Protein AF-A0A5N6SFG1-F1 (afdb_monomer)

InterPro domains:
  IPR027417 P-loop containing nucleoside triphosphate hydrolase [G3DSA:3.40.50.300] (179-298)
  IPR027417 P-loop containing nucleoside triphosphate hydrolase [SSF52540] (182-268)
  IPR056884 Nephrocystin 3-like, N-terminal [PF24883] (185-297)

Radius of gyration: 36.76 Å; Cα contacts (8 Å, |Δi|>4): 266; chains: 1; bounding box: 84×34×99 Å

Nearest PDB structures (foldseek):
  8iyj-assembly1_V4  TM=3.036E-01  e=8.008E+00  Mus musculus
  8i7r-assembly1_Ff  TM=1.852E-01  e=4.281E+00  Mus musculus
  8otz-assembly1_D5  TM=1.508E-01  e=5.354E+00  Bos taurus
  8otz-assembly1_Cm  TM=1.184E-01  e=6.403E+00  Bos taurus

pLDDT: mean 84.94, std 12.19, range [37.5, 96.94]

Solvent-accessible surface area (backbone atoms only — not comparable to full-atom values): 17307 Å² total; per-residue (Å²): 132,63,56,66,65,51,47,53,51,45,52,52,41,44,55,49,39,57,51,46,46,52,53,44,52,57,46,55,77,61,29,77,95,51,32,68,62,47,52,54,38,41,51,37,42,54,54,36,35,52,56,44,52,53,49,44,57,47,51,75,37,92,74,31,77,73,52,83,46,48,69,60,51,49,51,52,50,53,52,50,40,52,54,51,51,58,48,43,64,65,66,50,94,51,90,89,56,90,75,81,92,76,85,77,91,70,76,61,71,84,82,66,56,73,69,54,49,52,50,52,36,52,50,41,52,48,49,44,52,51,52,53,51,42,52,52,51,32,51,52,52,50,51,53,48,49,52,53,50,51,54,52,50,51,53,52,51,50,54,56,63,36,67,36,49,72,68,24,28,87,83,14,77,90,49,73,85,64,59,57,62,57,88,90,51,66,50,72,60,51,52,52,51,54,54,53,75,74,44,96,59,93,71,89,73,85,84,88,83,76,66,87,88,72,48,64,68,24,48,54,52,38,50,52,48,56,29,45,79,66,74,68,51,53,59,58,72,55,77,38,84,89,40,77,70,29,45,51,68,75,30,47,53,33,27,35,41,49,37,33,37,70,66,41,65,75,42,39,62,42,31,48,55,41,45,73,76,38,72,62,43,68,76,50,55,71,65,56,31,41,46,50,50,42,52,55,21,58,73,67,59,131

Organism: Aspergillus pseudotamarii (NCBI:txid132259)

Foldseek 3Di:
DFLVVVLVLLVLLLVLLVLLLVLLVVCCVQPDVCNVLSVLLNVLSVLLSVLSVVVNVCCPDPNNGDQPCVVVLSVLSVVSSVLSVVVSVQSDPPPPPPDDDDDDDDRDDDRDDSVRSVVSSVSSVVSSVSSVVSVVVRVVVVVVVVVVVVVVVLLVVLLVLLVADPQFFLPHPVCPVPAADDPPPPVVVLVVVLCVLPDPDPDPDDDDDDDPPPCPVNSVSNNLVVCVVVLNDQTGGAADPPDVNSNDCLNPLSRSLSSNCVSDVQLVVQQSVLCVVCSCQSVDDPVSSCVRSPVRSVVPDD

Secondary structure (DSSP, 8-state):
--HHHHHHHHHHHHHHHHHHHHHHHHHHHH-STTHHHHHHHHHHHHHHHHHHHHHHHHHHSGGGG--TTHHHHHHHHHHHHHHHHHHHHHH-SSTT--S---S----PPP-S-HHHHHHHHHHHHHHHHHHHHHHHHHHHHHHHHHHHHHHHHHHHHHHHHS---GGGSTT-GGGTT-PPPPTTSSHHHHHHHHHHHTS--S---------TTS-HHHHHHHHHHHHHHTT---------TTSGGGSSSTTHHHHHHHHHHHH-TTHHHHHHHHHHH-TTGGGS-HHHHIIIIIIHHHTT--

Mean predicted aligned error: 11.31 Å

Structure (mmCIF, N/CA/C/O backbone):
data_AF-A0A5N6SFG1-F1
#
_entry.id   AF-A0A5N6SFG1-F1
#
loop_
_atom_site.group_PDB
_atom_site.id
_atom_site.type_symbol
_atom_site.label_atom_id
_atom_site.label_alt_id
_atom_site.label_comp_id
_atom_site.label_asym_id
_atom_site.label_entity_id
_atom_site.label_seq_id
_atom_site.pdbx_PDB_ins_code
_atom_site.Cartn_x
_atom_site.Cartn_y
_atom_site.Cartn_z
_atom_site.occupancy
_atom_site.B_iso_or_equiv
_atom_site.auth_seq_id
_atom_site.auth_comp_id
_atom_site.auth_asym_id
_atom_site.auth_atom_id
_atom_site.pdbx_PDB_model_num
ATOM 1 N N . MET A 1 1 ? -24.007 -5.723 8.015 1.00 45.88 1 MET A N 1
ATOM 2 C CA . MET A 1 1 ? -25.018 -5.462 9.059 1.00 45.88 1 MET A CA 1
ATOM 3 C C . MET A 1 1 ? -24.907 -4.003 9.425 1.00 45.88 1 MET A C 1
ATOM 5 O O . MET A 1 1 ? -23.808 -3.544 9.709 1.00 45.88 1 MET A O 1
ATOM 9 N N . ASP A 1 2 ? -26.011 -3.279 9.311 1.00 51.25 2 ASP A N 1
ATOM 10 C CA . ASP A 1 2 ? -26.014 -1.821 9.294 1.00 51.25 2 ASP A CA 1
ATOM 11 C C . ASP A 1 2 ? -25.673 -1.258 10.677 1.00 51.25 2 ASP A C 1
ATOM 13 O O . ASP A 1 2 ? -26.275 -1.652 11.678 1.00 51.25 2 ASP A O 1
ATOM 17 N N . GLY A 1 3 ? -24.745 -0.296 10.744 1.00 56.88 3 GLY A N 1
ATOM 18 C CA . GLY A 1 3 ? -24.364 0.381 11.996 1.00 56.88 3 GLY A CA 1
ATOM 19 C C . GLY A 1 3 ? -25.551 1.007 12.748 1.00 56.88 3 GLY A C 1
ATOM 20 O O . GLY A 1 3 ? -25.484 1.226 13.958 1.00 56.88 3 GLY A O 1
ATOM 21 N N . VAL A 1 4 ? -26.676 1.215 12.058 1.00 57.78 4 VAL A N 1
ATOM 22 C CA . VAL A 1 4 ? -27.958 1.670 12.614 1.00 57.78 4 VAL A CA 1
ATOM 23 C C . VAL A 1 4 ? -28.535 0.668 13.629 1.00 57.78 4 VAL A C 1
ATOM 25 O O . VAL A 1 4 ? -28.968 1.080 14.705 1.00 57.78 4 VAL A O 1
ATOM 28 N N . SER A 1 5 ? -28.472 -0.641 13.351 1.00 68.69 5 SER A N 1
ATOM 29 C CA . SER A 1 5 ? -28.977 -1.686 14.262 1.00 68.69 5 SER A CA 1
ATOM 30 C C . SER A 1 5 ? -28.126 -1.798 15.533 1.00 68.69 5 SER A C 1
ATOM 32 O O . SER A 1 5 ? -28.650 -1.977 16.636 1.00 68.69 5 SER A O 1
ATOM 34 N N . SER A 1 6 ? -26.806 -1.648 15.397 1.00 74.31 6 SER A N 1
ATOM 35 C CA . SER A 1 6 ? -25.876 -1.658 16.533 1.00 74.31 6 SER A CA 1
ATOM 36 C C . SER A 1 6 ? -26.054 -0.419 17.409 1.00 74.31 6 SER A C 1
ATOM 38 O O . SER A 1 6 ? -26.102 -0.530 18.630 1.00 74.31 6 SER A O 1
ATOM 40 N N . THR A 1 7 ? -26.246 0.753 16.797 1.00 82.19 7 THR A N 1
ATOM 41 C CA . THR A 1 7 ? -26.467 2.015 17.520 1.00 82.19 7 THR A CA 1
ATOM 42 C C . THR A 1 7 ? -27.755 1.973 18.345 1.00 82.19 7 THR A C 1
ATOM 44 O O . THR A 1 7 ? -27.751 2.360 19.513 1.00 82.19 7 THR A O 1
ATOM 47 N N . ALA A 1 8 ? -28.847 1.450 17.776 1.00 85.56 8 ALA A N 1
ATOM 48 C CA . ALA A 1 8 ? -30.107 1.267 18.496 1.00 85.56 8 ALA A CA 1
ATOM 49 C C . ALA A 1 8 ? -29.952 0.327 19.706 1.00 85.56 8 ALA A C 1
ATOM 51 O O . ALA A 1 8 ? -30.452 0.625 20.792 1.00 85.56 8 ALA A O 1
ATOM 52 N N . SER A 1 9 ? -29.198 -0.765 19.542 1.00 87.81 9 SER A N 1
ATOM 53 C CA . SER A 1 9 ? -28.926 -1.726 20.617 1.00 87.81 9 SER A CA 1
ATOM 54 C C . SER A 1 9 ? -28.119 -1.093 21.755 1.00 87.81 9 SER A C 1
ATOM 56 O O . SER A 1 9 ? -28.492 -1.230 22.916 1.00 87.81 9 SER A O 1
ATOM 58 N N . VAL A 1 10 ? -27.069 -0.322 21.442 1.00 90.44 10 VAL A N 1
ATOM 59 C CA . VAL A 1 10 ? -26.279 0.417 22.447 1.00 90.44 10 VAL A CA 1
ATOM 60 C C . VAL A 1 10 ? -27.149 1.414 23.217 1.00 90.44 10 VAL A C 1
ATOM 62 O O . VAL A 1 10 ? -27.071 1.480 24.442 1.00 90.44 10 VAL A O 1
ATOM 65 N N . ILE A 1 11 ? -28.021 2.157 22.527 1.00 91.06 11 ILE A N 1
ATOM 66 C CA . ILE A 1 11 ? -28.946 3.105 23.168 1.00 91.06 11 ILE A CA 1
ATOM 67 C C . ILE A 1 11 ? -29.883 2.387 24.147 1.00 91.06 11 ILE A C 1
ATOM 69 O O . ILE A 1 11 ? -30.094 2.889 25.252 1.00 91.06 11 ILE A O 1
ATOM 73 N N . ALA A 1 12 ? -30.411 1.218 23.776 1.00 92.81 12 ALA A N 1
ATOM 74 C CA . ALA A 1 12 ? -31.274 0.431 24.653 1.00 92.81 12 ALA A CA 1
ATOM 75 C C . ALA A 1 12 ? -30.541 -0.010 25.932 1.00 92.81 12 ALA A C 1
ATOM 77 O O . ALA A 1 12 ? -31.093 0.107 27.027 1.00 92.81 12 ALA A O 1
ATOM 78 N N . VAL A 1 13 ? -29.282 -0.452 25.813 1.00 93.69 13 VAL A N 1
ATOM 79 C CA . VAL A 1 13 ? -28.459 -0.823 26.975 1.00 93.69 13 VAL A CA 1
ATOM 80 C C . VAL A 1 13 ? -28.206 0.391 27.879 1.00 93.69 13 VAL A C 1
ATOM 82 O O . VAL A 1 13 ? -28.384 0.273 29.086 1.00 93.69 13 VAL A O 1
ATOM 85 N N . ILE A 1 14 ? -27.889 1.568 27.323 1.00 93.81 14 ILE A N 1
ATOM 86 C CA . ILE A 1 14 ? -27.690 2.814 28.098 1.00 93.81 14 ILE A CA 1
ATOM 87 C C . ILE A 1 14 ? -28.959 3.216 28.868 1.00 93.81 14 ILE A C 1
ATOM 89 O O . ILE A 1 14 ? -28.909 3.601 30.036 1.00 93.81 14 ILE A O 1
ATOM 93 N N . GLN A 1 15 ? -30.129 3.136 28.230 1.00 93.44 15 GLN A N 1
ATOM 94 C CA . GLN A 1 15 ? -31.394 3.450 28.905 1.00 93.44 15 GLN A CA 1
ATOM 95 C C . GLN A 1 15 ? -31.651 2.496 30.078 1.00 93.44 15 GLN A C 1
ATOM 97 O O . GLN A 1 15 ? -32.093 2.917 31.151 1.00 93.44 15 GLN A O 1
ATOM 102 N N . LEU A 1 16 ? -31.333 1.217 29.883 1.00 93.50 16 LEU A N 1
ATOM 103 C CA . LEU A 1 16 ? -31.502 0.178 30.884 1.00 93.50 16 LEU A CA 1
ATOM 104 C C . LEU A 1 16 ? -30.520 0.320 32.054 1.00 93.50 16 LEU A C 1
ATOM 106 O O . LEU A 1 16 ? -30.930 0.180 33.208 1.00 93.50 16 LEU A O 1
ATOM 110 N N . THR A 1 17 ? -29.252 0.666 31.799 1.00 93.88 17 THR A N 1
ATOM 111 C CA . THR A 1 17 ? -28.288 0.968 32.871 1.00 93.88 17 THR A CA 1
ATOM 112 C C . THR A 1 17 ? -28.769 2.144 33.719 1.00 93.88 17 THR A C 1
ATOM 114 O O . THR A 1 17 ? -28.771 2.041 34.946 1.00 93.88 17 THR A O 1
ATOM 117 N N . GLY A 1 18 ? -29.304 3.202 33.100 1.00 91.12 18 GLY A N 1
ATOM 118 C CA . GLY A 1 18 ? -29.887 4.338 33.821 1.00 91.12 18 GLY A CA 1
ATOM 119 C C . GLY A 1 18 ? -31.097 3.965 34.696 1.00 91.12 18 GLY A C 1
ATOM 120 O O . GLY A 1 18 ? -31.237 4.474 35.812 1.00 91.12 18 GLY A O 1
ATOM 121 N N . SER A 1 19 ? -31.958 3.047 34.236 1.00 92.50 19 SER A N 1
ATOM 122 C CA . SER A 1 19 ? -33.065 2.477 35.033 1.00 92.50 19 SER A CA 1
ATOM 123 C C . SER A 1 19 ? -32.538 1.709 36.255 1.00 92.50 19 SER A C 1
ATOM 125 O O . SER A 1 19 ? -32.933 1.972 37.395 1.00 92.50 19 SER A O 1
ATOM 127 N N . LEU A 1 20 ? -31.563 0.822 36.042 1.00 92.12 20 LEU A N 1
ATOM 128 C CA . LEU A 1 20 ? -30.948 0.009 37.093 1.00 92.12 20 LEU A CA 1
ATOM 129 C C . LEU A 1 20 ? -30.234 0.851 38.158 1.00 92.12 20 LEU A C 1
ATOM 131 O O . LEU A 1 20 ? -30.336 0.542 39.348 1.00 92.12 20 LEU A O 1
ATOM 135 N N . VAL A 1 21 ? -29.553 1.934 37.766 1.00 91.88 21 VAL A N 1
ATOM 136 C CA . VAL A 1 21 ? -28.917 2.876 38.706 1.00 91.88 21 VAL A CA 1
ATOM 137 C C . VAL A 1 21 ? -29.955 3.506 39.637 1.00 91.88 21 VAL A C 1
ATOM 139 O O . VAL A 1 21 ? -29.702 3.598 40.843 1.00 91.88 21 VAL A O 1
ATOM 142 N N . LYS A 1 22 ? -31.131 3.887 39.115 1.00 89.62 22 LYS A N 1
ATOM 143 C CA . LYS A 1 22 ? -32.240 4.435 39.917 1.00 89.62 22 LYS A CA 1
ATOM 144 C C . LYS A 1 22 ? -32.815 3.392 40.875 1.00 89.62 22 LYS A C 1
ATOM 146 O O . LYS A 1 22 ? -33.000 3.698 42.052 1.00 89.62 22 LYS A O 1
ATOM 151 N N . LEU A 1 23 ? -33.042 2.162 40.401 1.00 89.00 23 LEU A N 1
ATOM 152 C CA . LEU A 1 23 ? -33.515 1.053 41.241 1.00 89.00 23 LEU A CA 1
ATOM 153 C C . LEU A 1 23 ? -32.537 0.773 42.391 1.00 89.00 23 LEU A C 1
ATOM 155 O O . LEU A 1 23 ? -32.953 0.710 43.547 1.00 89.00 23 LEU A O 1
ATOM 159 N N . CYS A 1 24 ? -31.234 0.686 42.103 1.00 88.75 24 CYS A N 1
ATOM 160 C CA . CYS A 1 24 ? -30.197 0.508 43.125 1.00 88.75 24 CYS A CA 1
ATOM 161 C C . CYS A 1 24 ? -30.201 1.647 44.156 1.00 88.75 24 CYS A C 1
ATOM 163 O O . CYS A 1 24 ? -30.087 1.384 45.352 1.00 88.75 24 CYS A O 1
ATOM 165 N N . GLY A 1 25 ? -30.389 2.896 43.711 1.00 86.25 25 GLY A 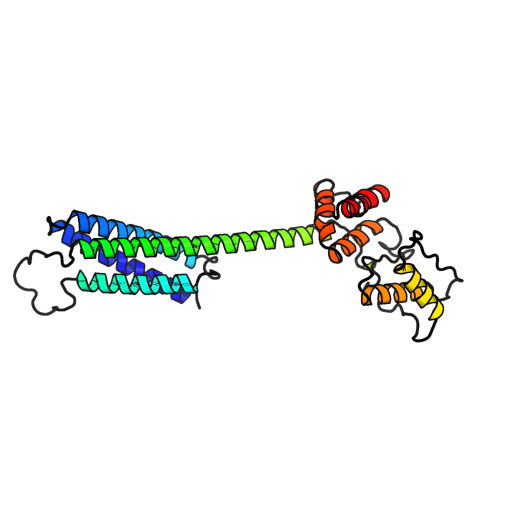N 1
ATOM 166 C CA . GLY A 1 25 ? -30.514 4.061 44.590 1.00 86.25 25 GLY A CA 1
ATOM 167 C C . GLY A 1 25 ? -31.659 3.936 45.600 1.00 86.25 25 GLY A C 1
ATOM 168 O O . GLY A 1 25 ? -31.459 4.221 46.780 1.00 86.25 25 GLY A O 1
ATOM 169 N N . GLY A 1 26 ? -32.821 3.431 45.169 1.00 84.44 26 GLY A N 1
ATOM 170 C CA . GLY A 1 26 ? -33.963 3.177 46.055 1.00 84.44 26 GLY A CA 1
ATOM 171 C C . GLY A 1 26 ? -33.667 2.131 47.135 1.00 84.44 26 GLY A C 1
ATOM 172 O O . GLY A 1 26 ? -34.007 2.327 48.298 1.00 84.44 26 GLY A O 1
ATOM 173 N N . TYR A 1 27 ? -32.958 1.050 46.792 1.00 84.81 27 TYR A N 1
ATOM 174 C CA . TYR A 1 27 ? -32.554 0.045 47.784 1.00 84.81 27 TYR A CA 1
ATOM 175 C C . TYR A 1 27 ? -31.470 0.547 48.749 1.00 84.81 27 TYR A C 1
ATOM 177 O O . TYR A 1 27 ? -31.471 0.140 49.906 1.00 84.81 27 TYR A O 1
ATOM 185 N N . ILE A 1 28 ? -30.563 1.432 48.319 1.00 83.75 28 ILE A N 1
ATOM 186 C CA . ILE A 1 28 ? -29.527 2.012 49.198 1.00 83.75 28 ILE A CA 1
ATOM 187 C C . ILE A 1 28 ? -30.145 2.837 50.336 1.00 83.75 28 ILE A C 1
ATOM 189 O O . ILE A 1 28 ? -29.582 2.864 51.430 1.00 83.75 28 ILE A O 1
ATOM 193 N N . GLN A 1 29 ? -31.279 3.501 50.086 1.00 77.25 29 GLN A N 1
ATOM 194 C CA . GLN A 1 29 ? -31.980 4.301 51.095 1.00 77.25 29 GLN A CA 1
ATOM 195 C C . GLN A 1 29 ? -32.709 3.435 52.136 1.00 77.25 29 GLN A C 1
ATOM 197 O O . GLN A 1 29 ? -32.782 3.823 53.297 1.00 77.25 29 GLN A O 1
ATOM 202 N N . GLU A 1 30 ? -33.179 2.248 51.743 1.00 76.81 30 GLU A N 1
ATOM 203 C CA . GLU A 1 30 ? -34.074 1.407 52.554 1.00 76.81 30 GLU A CA 1
ATOM 204 C C . GLU A 1 30 ? -33.400 0.137 53.125 1.00 76.81 30 GLU A C 1
ATOM 206 O O . GLU A 1 30 ? -33.934 -0.494 54.038 1.00 76.81 30 GLU A O 1
ATOM 211 N N . VAL A 1 31 ? -32.224 -0.271 52.618 1.00 78.44 31 VAL A N 1
ATOM 212 C CA . VAL A 1 31 ? -31.563 -1.545 52.973 1.00 78.44 31 VAL A CA 1
ATOM 213 C C . VAL A 1 31 ? -30.128 -1.349 53.469 1.00 78.44 31 VAL A C 1
ATOM 215 O O . VAL A 1 31 ? -29.182 -1.250 52.688 1.00 78.44 31 VAL A O 1
ATOM 218 N N . ASN A 1 32 ? -29.929 -1.435 54.787 1.00 75.94 32 ASN A N 1
ATOM 219 C CA . ASN A 1 32 ? -28.598 -1.292 55.396 1.00 75.94 32 ASN A CA 1
ATOM 220 C C . ASN A 1 32 ? -27.694 -2.534 55.242 1.00 75.94 32 ASN A C 1
ATOM 222 O O . ASN A 1 32 ? -26.504 -2.393 54.969 1.00 75.94 32 ASN A O 1
ATOM 226 N N . ASN A 1 33 ? -28.236 -3.755 55.337 1.00 81.00 33 ASN A N 1
ATOM 227 C CA . ASN A 1 33 ? -27.427 -4.990 55.388 1.00 81.00 33 ASN A CA 1
ATOM 228 C C . ASN A 1 33 ? -26.752 -5.386 54.059 1.00 81.00 33 ASN A C 1
ATOM 230 O O . ASN A 1 33 ? -25.861 -6.230 54.061 1.00 81.00 33 ASN A O 1
ATOM 234 N N . ALA A 1 34 ? -27.163 -4.798 52.932 1.00 83.75 34 ALA A N 1
ATOM 235 C CA . ALA A 1 34 ? -26.601 -5.067 51.602 1.00 83.75 34 ALA A CA 1
ATOM 236 C C . ALA A 1 34 ? -26.013 -3.809 50.938 1.00 83.75 34 ALA A C 1
ATOM 238 O O . ALA A 1 34 ? -25.579 -3.858 49.788 1.00 83.75 34 ALA A O 1
ATOM 239 N N . ARG A 1 35 ? -25.976 -2.678 51.657 1.00 87.88 35 ARG A N 1
ATOM 240 C CA . ARG A 1 35 ? -25.665 -1.352 51.106 1.00 87.88 35 ARG A CA 1
ATOM 241 C C . ARG A 1 35 ? -24.351 -1.305 50.329 1.00 87.88 35 ARG A C 1
ATOM 243 O O . ARG A 1 35 ? -24.313 -0.764 49.229 1.00 87.88 35 ARG A O 1
ATOM 250 N N . ASN A 1 36 ? -23.290 -1.902 50.872 1.00 89.12 36 ASN A N 1
ATOM 251 C CA . ASN A 1 36 ? -21.981 -1.933 50.215 1.00 89.12 36 ASN A CA 1
ATOM 252 C C . ASN A 1 36 ? -22.006 -2.732 48.908 1.00 89.12 36 ASN A C 1
ATOM 254 O O . ASN A 1 36 ? -21.460 -2.275 47.908 1.00 89.12 36 ASN A O 1
ATOM 258 N N . ASP A 1 37 ? -22.670 -3.891 48.893 1.00 89.50 37 ASP A N 1
ATOM 259 C CA . ASP A 1 37 ? -22.770 -4.716 47.688 1.00 89.50 37 ASP A CA 1
ATOM 260 C C . ASP A 1 37 ? -23.606 -3.997 46.603 1.00 89.50 37 ASP A C 1
ATOM 262 O O . ASP A 1 37 ? -23.246 -4.037 45.425 1.00 89.50 37 ASP A O 1
ATOM 266 N N . ILE A 1 38 ? -24.668 -3.272 46.993 1.00 90.25 38 ILE A N 1
ATOM 267 C CA . ILE A 1 38 ? -25.485 -2.457 46.074 1.00 90.25 38 ILE A CA 1
ATOM 268 C C . ILE A 1 38 ? -24.668 -1.289 45.503 1.00 90.25 38 ILE A C 1
ATOM 270 O O . ILE A 1 38 ? -24.709 -1.050 44.298 1.00 90.25 38 ILE A O 1
ATOM 274 N N . LEU A 1 39 ? -23.884 -0.589 46.333 1.00 91.94 39 LEU A N 1
ATOM 275 C CA . LEU A 1 39 ? -23.001 0.496 45.886 1.00 91.94 39 LEU A CA 1
ATOM 276 C C . LEU A 1 39 ? -21.939 0.002 44.897 1.00 91.94 39 LEU A C 1
ATOM 278 O O . LEU A 1 39 ? -21.682 0.663 43.892 1.00 91.94 39 LEU A O 1
ATOM 282 N N . THR A 1 40 ? -21.328 -1.158 45.149 1.00 93.31 40 THR A N 1
ATOM 283 C CA . THR A 1 40 ? -20.371 -1.764 44.213 1.00 93.31 40 THR A CA 1
ATOM 284 C C . THR A 1 40 ? -21.037 -2.114 42.885 1.00 93.31 40 THR A C 1
ATOM 286 O O . THR A 1 40 ? -20.473 -1.827 41.831 1.00 93.31 40 THR A O 1
ATOM 289 N N . MET A 1 41 ? -22.253 -2.670 42.916 1.00 93.69 41 MET A N 1
ATOM 290 C CA . MET A 1 41 ? -23.010 -2.956 41.696 1.00 93.69 41 MET A CA 1
ATOM 291 C C . MET A 1 41 ? -23.375 -1.684 40.932 1.00 93.69 41 MET A C 1
ATOM 293 O O . MET A 1 41 ? -23.171 -1.622 39.724 1.00 93.69 41 MET A O 1
ATOM 297 N N . GLN A 1 42 ? -23.830 -0.641 41.627 1.00 93.31 42 GLN A N 1
ATOM 298 C CA . GLN A 1 42 ? -24.143 0.649 41.016 1.00 93.31 42 GLN A CA 1
ATOM 299 C C . GLN A 1 42 ? -22.911 1.263 40.335 1.00 93.31 42 GLN A C 1
ATOM 301 O O . GLN A 1 42 ? -23.018 1.733 39.207 1.00 93.31 42 GLN A O 1
ATOM 306 N N . LYS A 1 43 ? -21.730 1.200 40.967 1.00 94.12 43 LYS A N 1
ATOM 307 C CA . LYS A 1 43 ? -20.469 1.655 40.355 1.00 94.12 43 LYS A CA 1
ATOM 308 C C . LYS A 1 43 ? -20.125 0.883 39.079 1.00 94.12 43 LYS A C 1
ATOM 310 O O . LYS A 1 43 ? -19.732 1.506 38.097 1.00 94.12 43 LYS A O 1
ATOM 315 N N . ALA A 1 44 ? -20.296 -0.440 39.078 1.00 94.56 44 ALA A N 1
ATOM 316 C CA . ALA A 1 44 ? -20.056 -1.264 37.893 1.00 94.56 44 ALA A CA 1
ATOM 317 C C . ALA A 1 44 ? -21.027 -0.917 36.747 1.00 94.56 44 ALA A C 1
ATOM 319 O O . ALA A 1 44 ? -20.594 -0.775 35.605 1.00 94.56 44 ALA A O 1
ATOM 320 N N . ILE A 1 45 ? -22.313 -0.691 37.054 1.00 94.31 45 ILE A N 1
ATOM 321 C CA . ILE A 1 45 ? -23.322 -0.259 36.071 1.00 94.31 45 ILE A CA 1
ATOM 322 C C . ILE A 1 45 ? -22.963 1.107 35.480 1.00 94.31 45 ILE A C 1
ATOM 324 O O . ILE A 1 45 ? -22.965 1.258 34.264 1.00 94.31 45 ILE A O 1
ATOM 328 N N . VAL A 1 46 ? -22.617 2.085 36.323 1.00 94.00 46 VAL A N 1
ATOM 329 C CA . VAL A 1 46 ? -22.224 3.430 35.869 1.00 94.00 46 VAL A CA 1
ATOM 330 C C . VAL A 1 46 ? -20.958 3.369 35.013 1.00 94.00 46 VAL A C 1
ATOM 332 O O . VAL A 1 46 ? -20.875 4.034 33.983 1.00 94.00 46 VAL A O 1
ATOM 335 N N . SER A 1 47 ? -19.977 2.543 35.391 1.00 94.12 47 SER A N 1
ATOM 336 C CA . SER A 1 47 ? -18.773 2.367 34.578 1.00 94.12 47 SER A CA 1
ATOM 337 C C . SER A 1 47 ? -19.077 1.742 33.215 1.00 94.12 47 SER A C 1
ATOM 339 O O . SER A 1 47 ? -18.438 2.124 32.238 1.00 94.12 47 SER A O 1
ATOM 341 N N . LEU A 1 48 ? -20.000 0.780 33.150 1.00 94.50 48 LEU A N 1
ATOM 342 C CA . LEU A 1 48 ? -20.438 0.159 31.901 1.00 94.50 48 LEU A CA 1
ATOM 343 C C . LEU A 1 48 ? -21.202 1.158 31.023 1.00 94.50 48 LEU A C 1
ATOM 345 O O . LEU A 1 48 ? -20.965 1.219 29.818 1.00 94.50 48 LEU A O 1
ATOM 349 N N . GLU A 1 49 ? -22.077 1.964 31.629 1.00 93.25 49 GLU A N 1
ATOM 350 C CA . GLU A 1 49 ? -22.813 3.031 30.949 1.00 93.25 49 GLU A CA 1
ATOM 351 C C . GLU A 1 49 ? -21.864 4.034 30.289 1.00 93.25 49 GLU A C 1
ATOM 353 O O . GLU A 1 49 ? -22.051 4.346 29.116 1.00 93.25 49 GLU A O 1
ATOM 358 N N . GLY A 1 50 ? -20.815 4.478 30.993 1.00 92.81 50 GLY A N 1
ATOM 359 C CA . GLY A 1 50 ? -19.797 5.369 30.425 1.00 92.81 50 GLY A CA 1
ATOM 360 C C . GLY A 1 50 ? -19.155 4.789 29.160 1.00 92.81 50 GLY A C 1
ATOM 361 O O . GLY A 1 50 ? -19.161 5.429 28.114 1.00 92.81 50 GLY A O 1
ATOM 362 N N . THR A 1 51 ? -18.716 3.526 29.205 1.00 91.44 51 THR A N 1
ATOM 363 C CA . THR A 1 51 ? -18.141 2.842 28.031 1.00 91.44 51 THR A CA 1
ATOM 364 C C . THR A 1 51 ? -19.134 2.714 26.869 1.00 91.44 51 THR A C 1
ATOM 366 O O . THR A 1 51 ? -18.750 2.819 25.706 1.00 91.44 51 THR A O 1
ATOM 369 N N . LEU A 1 52 ? -20.421 2.501 27.154 1.00 91.12 52 LEU A N 1
ATOM 370 C CA . LEU A 1 52 ? -21.458 2.441 26.122 1.00 91.12 52 LEU A CA 1
ATOM 371 C C . LEU A 1 52 ? -21.772 3.821 25.528 1.00 91.12 52 LEU A C 1
ATOM 373 O O . LEU A 1 52 ? -22.069 3.908 24.337 1.00 91.12 52 LEU A O 1
ATOM 377 N N . GLN A 1 53 ? -21.695 4.894 26.320 1.00 91.19 53 GLN A N 1
ATOM 378 C CA . GLN A 1 53 ? -21.815 6.267 25.821 1.00 91.19 53 GLN A CA 1
ATOM 379 C C . GLN A 1 53 ? -20.656 6.615 24.881 1.00 91.19 53 GLN A C 1
ATOM 381 O O . GLN A 1 53 ? -20.905 7.128 23.786 1.00 91.19 53 GLN A O 1
ATOM 386 N N . ASP A 1 54 ? -19.425 6.252 25.251 1.00 87.69 54 ASP A N 1
ATOM 387 C CA . ASP A 1 54 ? -18.254 6.399 24.382 1.00 87.69 54 ASP A CA 1
ATOM 388 C C . ASP A 1 54 ? -18.472 5.635 23.068 1.00 87.69 54 ASP A C 1
ATOM 390 O O . ASP A 1 54 ? -18.360 6.205 21.979 1.00 87.69 54 ASP A O 1
ATOM 394 N N . LEU A 1 55 ? -18.910 4.373 23.156 1.00 86.62 55 LEU A N 1
ATOM 395 C CA . LEU A 1 55 ? -19.213 3.546 21.990 1.00 86.62 55 LEU A CA 1
ATOM 396 C C . LEU A 1 55 ? -20.310 4.153 21.102 1.00 86.62 55 LEU A C 1
ATOM 398 O O . LEU A 1 55 ? -20.192 4.144 19.878 1.00 86.62 55 LEU A O 1
ATOM 402 N N . LYS A 1 56 ? -21.372 4.708 21.696 1.00 87.69 56 LYS A N 1
ATOM 403 C CA . LYS A 1 56 ? -22.439 5.396 20.960 1.00 87.69 56 LYS A CA 1
ATOM 404 C C . LYS A 1 56 ? -21.888 6.590 20.182 1.00 87.69 56 LYS A C 1
ATOM 406 O O . LYS A 1 56 ? -22.207 6.725 19.003 1.00 87.69 56 LYS A O 1
ATOM 411 N N . 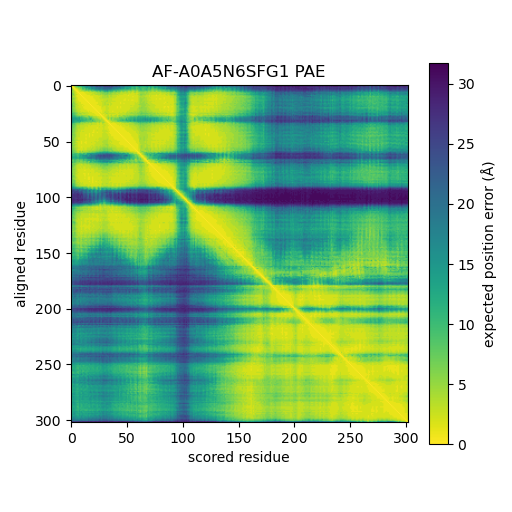SER A 1 57 ? -21.076 7.437 20.820 1.00 85.75 57 SER A N 1
ATOM 412 C CA . SER A 1 57 ? -20.493 8.613 20.160 1.00 85.75 57 SER A CA 1
ATOM 413 C C . SER A 1 57 ? -19.602 8.216 18.979 1.00 85.75 57 SER A C 1
ATOM 415 O O . SER A 1 57 ? -19.693 8.810 17.905 1.00 85.75 57 SER A O 1
ATOM 417 N N . PHE A 1 58 ? -18.831 7.137 19.137 1.00 81.50 58 PHE A N 1
ATOM 418 C CA . PHE A 1 58 ? -18.011 6.575 18.073 1.00 81.50 58 PHE A CA 1
ATOM 419 C C . PHE A 1 58 ? -18.859 6.042 16.906 1.00 81.50 58 PHE A C 1
ATOM 421 O O . PHE A 1 58 ? -18.611 6.403 15.757 1.00 81.50 58 PHE A O 1
ATOM 428 N N . LEU A 1 59 ? -19.891 5.233 17.177 1.00 79.12 59 LEU A N 1
ATOM 429 C CA . LEU A 1 59 ? -20.758 4.653 16.138 1.00 79.12 59 LEU A CA 1
ATOM 430 C C . LEU A 1 59 ? -21.558 5.703 15.354 1.00 79.12 59 LEU A C 1
ATOM 432 O O . LEU A 1 59 ? -21.899 5.474 14.195 1.00 79.12 59 LEU A O 1
ATOM 436 N N . GLN A 1 60 ? -21.868 6.838 15.983 1.00 81.06 60 GLN A N 1
ATOM 437 C CA . GLN A 1 60 ? -22.559 7.958 15.344 1.00 81.06 60 GLN A CA 1
ATOM 438 C C . GLN A 1 60 ? -21.632 8.839 14.493 1.00 81.06 60 GLN A C 1
ATOM 440 O O . GLN A 1 60 ? -22.128 9.597 13.661 1.00 81.06 60 GLN A O 1
ATOM 445 N N . SER A 1 61 ? -20.312 8.746 14.675 1.00 76.06 61 SER A N 1
ATOM 446 C CA . SER A 1 61 ? -19.337 9.425 13.817 1.00 76.06 61 SER A CA 1
ATOM 447 C C . SER A 1 61 ? -19.209 8.730 12.452 1.00 76.06 61 SER A C 1
ATOM 449 O O . SER A 1 61 ? -19.480 7.534 12.333 1.00 76.06 61 SER A O 1
ATOM 451 N N . ASP A 1 62 ? -18.748 9.447 11.419 1.00 61.78 62 ASP A N 1
ATOM 452 C CA . ASP A 1 62 ? -18.516 8.887 10.068 1.00 61.78 62 ASP A CA 1
ATOM 453 C C . ASP A 1 62 ? -17.556 7.673 10.078 1.00 61.78 62 ASP A C 1
ATOM 455 O O . ASP A 1 62 ? -17.613 6.804 9.206 1.00 61.78 62 ASP A O 1
ATOM 459 N N . SER A 1 63 ? -16.732 7.557 11.125 1.00 60.81 63 SER A N 1
ATOM 460 C CA . SER A 1 63 ? -15.804 6.449 11.386 1.00 60.81 63 SER A CA 1
ATOM 461 C C . SER A 1 63 ? -16.486 5.149 11.845 1.00 60.81 63 SER A C 1
ATOM 463 O O . SER A 1 63 ? -15.877 4.082 11.796 1.00 60.81 63 SER A O 1
ATOM 465 N N . GLY A 1 64 ? -17.749 5.200 12.284 1.00 55.59 64 GLY A N 1
ATOM 466 C CA . GLY A 1 64 ? -18.467 4.065 12.876 1.00 55.59 64 GLY A CA 1
ATOM 467 C C . GLY A 1 64 ? -18.932 2.989 11.886 1.00 55.59 64 GLY A C 1
ATOM 468 O O . GLY A 1 64 ? -19.368 1.914 12.298 1.00 55.59 64 GLY A O 1
ATOM 469 N N . ARG A 1 65 ? -18.859 3.249 10.573 1.00 58.47 65 ARG A N 1
ATOM 470 C CA . ARG A 1 65 ? -19.434 2.370 9.535 1.00 58.47 65 ARG A CA 1
ATOM 471 C C . ARG A 1 65 ? -18.569 1.164 9.157 1.00 58.47 65 ARG A C 1
ATOM 473 O O . ARG A 1 65 ? -19.070 0.264 8.490 1.00 58.47 65 ARG A O 1
ATOM 480 N N . ALA A 1 66 ? -17.310 1.114 9.586 1.00 60.75 66 ALA A N 1
ATOM 481 C CA . ALA A 1 66 ? -16.363 0.082 9.168 1.00 60.75 66 ALA A CA 1
ATOM 482 C C . ALA A 1 66 ? -15.559 -0.472 10.352 1.00 60.75 66 ALA A C 1
ATOM 484 O O . ALA A 1 66 ? -14.343 -0.322 10.405 1.00 60.75 66 ALA A O 1
ATOM 485 N N . LEU A 1 67 ? -16.245 -1.115 11.301 1.00 70.75 67 LEU A N 1
ATOM 486 C CA . LEU A 1 67 ? -15.603 -1.844 12.397 1.00 70.75 67 LEU A CA 1
ATOM 487 C C . LEU A 1 67 ? -15.337 -3.312 12.002 1.00 70.75 67 LEU A C 1
ATOM 489 O O . LEU A 1 67 ? -16.298 -4.071 11.815 1.00 70.75 67 LEU A O 1
ATOM 493 N N . PRO A 1 68 ? -14.066 -3.746 11.888 1.00 73.75 68 PRO A N 1
ATOM 494 C CA . PRO A 1 68 ? -13.706 -5.142 11.627 1.00 73.75 68 PRO A CA 1
ATOM 495 C C . PRO A 1 68 ? -14.324 -6.152 12.603 1.00 73.75 68 PRO A C 1
ATOM 497 O O . PRO A 1 68 ? -14.734 -7.232 12.183 1.00 73.75 68 PRO A O 1
ATOM 500 N N . THR A 1 69 ? -14.440 -5.813 13.890 1.00 78.62 69 THR A N 1
ATOM 501 C CA . THR A 1 69 ? -14.996 -6.697 14.932 1.00 78.62 69 THR A CA 1
ATOM 502 C C . THR A 1 69 ? -16.506 -6.541 15.148 1.00 78.62 69 THR A C 1
ATOM 504 O O . THR A 1 69 ? -17.048 -7.031 16.142 1.00 78.62 69 THR A O 1
ATOM 507 N N . SER A 1 70 ? -17.215 -5.910 14.203 1.00 75.12 70 SER A N 1
ATOM 508 C CA . SER A 1 70 ? -18.647 -5.587 14.314 1.00 75.12 70 SER A CA 1
ATOM 509 C C . SER A 1 70 ? -19.537 -6.755 14.759 1.00 75.12 70 SER A C 1
ATOM 511 O O . SER A 1 70 ? -20.416 -6.555 15.592 1.00 75.12 70 SER A O 1
ATOM 513 N N . SER A 1 71 ? -19.305 -7.980 14.280 1.00 79.44 71 SER A N 1
ATOM 514 C CA . SER A 1 71 ? -20.102 -9.155 14.670 1.00 79.44 71 SER A CA 1
ATOM 515 C C . SER A 1 71 ? -19.927 -9.541 16.142 1.00 79.44 71 SER A C 1
ATOM 517 O O . SER A 1 71 ? -20.907 -9.828 16.830 1.00 79.44 71 SER A O 1
ATOM 519 N N . ARG A 1 72 ? -18.688 -9.506 16.645 1.00 83.44 72 ARG A N 1
ATOM 520 C CA . ARG A 1 72 ? -18.371 -9.795 18.048 1.00 83.44 72 ARG A CA 1
ATOM 521 C C . ARG A 1 72 ? -18.953 -8.725 18.963 1.00 83.44 72 ARG A C 1
ATOM 523 O O . ARG A 1 72 ? -19.608 -9.060 19.944 1.00 83.44 72 ARG A O 1
ATOM 530 N N . LEU A 1 73 ? -18.773 -7.458 18.595 1.00 86.88 73 LEU A N 1
ATOM 531 C CA . LEU A 1 73 ? -19.317 -6.327 19.338 1.00 86.88 73 LEU A CA 1
ATOM 532 C C . LEU A 1 73 ? -20.848 -6.413 19.445 1.00 86.88 73 LEU A C 1
ATOM 534 O O . LEU A 1 73 ? -21.399 -6.247 20.529 1.00 86.88 73 LEU A O 1
ATOM 538 N N . VAL A 1 74 ? -21.537 -6.732 18.344 1.00 85.94 74 VAL A N 1
ATOM 539 C CA . VAL A 1 74 ? -22.998 -6.928 18.328 1.00 85.94 74 VAL A CA 1
ATOM 540 C C . VAL A 1 74 ? -23.420 -8.072 19.251 1.00 85.94 74 VAL A C 1
ATOM 542 O O . VAL A 1 74 ? -24.369 -7.909 20.019 1.00 85.94 74 VAL A O 1
ATOM 545 N N . SER A 1 75 ? -22.708 -9.201 19.220 1.00 88.75 75 SER A N 1
ATOM 546 C CA . SER A 1 75 ? -22.985 -10.336 20.107 1.00 88.75 75 SER A CA 1
ATOM 547 C C . SER A 1 75 ? -22.823 -9.955 21.581 1.00 88.75 75 SER A C 1
ATOM 549 O O . SER A 1 75 ? -23.696 -10.253 22.395 1.00 88.75 75 SER A O 1
ATOM 551 N N . ASP A 1 76 ? -21.738 -9.261 21.928 1.00 91.19 76 ASP A N 1
ATOM 552 C CA . ASP A 1 76 ? -21.466 -8.840 23.304 1.00 91.19 76 ASP A CA 1
ATOM 553 C C . ASP A 1 76 ? -22.514 -7.828 23.804 1.00 91.19 76 ASP A C 1
ATOM 555 O O . ASP A 1 76 ? -22.946 -7.904 24.955 1.00 91.19 76 ASP A O 1
ATOM 559 N N . ILE A 1 77 ? -22.980 -6.916 22.938 1.00 91.31 77 ILE A N 1
ATOM 560 C CA . ILE A 1 77 ? -24.064 -5.973 23.258 1.00 91.31 77 ILE A CA 1
ATOM 561 C C . ILE A 1 77 ? -25.375 -6.725 23.500 1.00 91.31 77 ILE A C 1
ATOM 563 O O . ILE A 1 77 ? -26.082 -6.414 24.458 1.00 91.31 77 ILE A O 1
ATOM 567 N N . ALA A 1 78 ? -25.700 -7.719 22.670 1.00 91.50 78 ALA A N 1
ATOM 568 C CA . ALA A 1 78 ? -26.916 -8.514 22.824 1.00 91.50 78 ALA A CA 1
ATOM 569 C C . ALA A 1 78 ? -26.919 -9.313 24.140 1.00 91.50 78 ALA A C 1
ATOM 571 O O . ALA A 1 78 ? -27.919 -9.312 24.861 1.00 91.50 78 ALA A O 1
ATOM 572 N N . HIS A 1 79 ? -25.791 -9.939 24.497 1.00 93.56 79 HIS A N 1
ATOM 573 C CA . HIS A 1 79 ? -25.641 -10.628 25.782 1.00 93.56 79 HIS A CA 1
ATOM 574 C C . HIS A 1 79 ? -25.740 -9.663 26.969 1.00 93.56 79 HIS A C 1
ATOM 576 O O . HIS A 1 79 ? -26.475 -9.934 27.918 1.00 93.56 79 HIS A O 1
ATOM 582 N N . CYS A 1 80 ? -25.077 -8.505 26.885 1.00 95.12 80 CYS A N 1
ATOM 583 C CA . CYS A 1 80 ? -25.158 -7.458 27.900 1.00 95.12 80 CYS A CA 1
ATOM 584 C C . CYS A 1 80 ? -26.602 -6.974 28.104 1.00 95.12 80 CYS A C 1
ATOM 586 O O . CYS A 1 80 ? -27.084 -6.917 29.235 1.00 95.12 80 CYS A O 1
ATOM 588 N N . LEU A 1 81 ? -27.327 -6.698 27.014 1.00 93.69 81 LEU A N 1
ATOM 589 C CA . LEU A 1 81 ? -28.730 -6.292 27.065 1.00 93.69 81 LEU A CA 1
ATOM 590 C C . LEU A 1 81 ? -29.594 -7.346 27.769 1.00 93.69 81 LEU A C 1
ATOM 592 O O . LEU A 1 81 ? -30.356 -7.002 28.670 1.00 93.69 81 LEU A O 1
ATOM 596 N N . SER A 1 82 ? -29.447 -8.619 27.393 1.00 94.38 82 SER A N 1
ATOM 597 C CA . SER A 1 82 ? -30.198 -9.730 27.989 1.00 94.38 82 SER A CA 1
ATOM 598 C C . SER A 1 82 ? -29.936 -9.863 29.495 1.00 94.38 82 SER A C 1
ATOM 600 O O . SER A 1 82 ? -30.879 -9.978 30.282 1.00 94.38 82 SER A O 1
ATOM 602 N N . ASP A 1 83 ? -28.671 -9.803 29.918 1.00 94.50 83 ASP A N 1
ATOM 603 C CA . ASP A 1 83 ? -28.290 -9.905 31.332 1.00 94.50 83 ASP A CA 1
ATOM 604 C C . ASP A 1 83 ? -28.836 -8.735 32.162 1.00 94.50 83 ASP A C 1
ATOM 606 O O . ASP A 1 83 ? -29.355 -8.931 33.265 1.00 94.50 83 ASP A O 1
ATOM 610 N N . LEU A 1 84 ? -28.759 -7.511 31.632 1.00 94.06 84 LEU A N 1
ATOM 611 C CA . LEU A 1 84 ? -29.292 -6.329 32.306 1.00 94.06 84 LEU A CA 1
ATOM 612 C C . LEU A 1 84 ? -30.826 -6.344 32.373 1.00 94.06 84 LEU A C 1
ATOM 614 O O . LEU A 1 84 ? -31.387 -5.900 33.373 1.00 94.06 84 LEU A O 1
ATOM 618 N N . GLN A 1 85 ? -31.517 -6.880 31.361 1.00 93.69 85 GLN A N 1
ATOM 619 C CA . GLN A 1 85 ? -32.981 -7.006 31.379 1.00 93.69 85 GLN A CA 1
ATOM 620 C C . GLN A 1 85 ? -33.425 -8.017 32.438 1.00 93.69 85 GLN A C 1
ATOM 622 O O . GLN A 1 85 ? -34.361 -7.757 33.198 1.00 93.69 85 GLN A O 1
ATOM 627 N N . ALA A 1 86 ? -32.723 -9.150 32.533 1.00 92.56 86 ALA A N 1
ATOM 628 C CA . ALA A 1 86 ? -32.955 -10.135 33.582 1.00 92.56 86 ALA A CA 1
ATOM 629 C C . ALA A 1 86 ? -32.708 -9.538 34.978 1.00 92.56 86 ALA A C 1
ATOM 631 O O . ALA A 1 86 ? -33.475 -9.793 35.910 1.00 92.56 86 ALA A O 1
ATOM 632 N N . LEU A 1 87 ? -31.673 -8.705 35.123 1.00 93.06 87 LEU A N 1
ATOM 633 C CA . LEU A 1 87 ? -31.393 -7.987 36.363 1.00 93.06 87 LEU A CA 1
ATOM 634 C C . LEU A 1 87 ? -32.498 -6.983 36.712 1.00 93.06 87 LEU A C 1
ATOM 636 O O . LEU A 1 87 ? -32.945 -6.953 37.857 1.00 93.06 87 LEU A O 1
ATOM 640 N N . GLU A 1 88 ? -32.971 -6.199 35.742 1.00 91.31 88 GLU A N 1
ATOM 641 C CA . GLU A 1 88 ? -34.041 -5.218 35.948 1.00 91.31 88 GLU A CA 1
ATOM 642 C C . GLU A 1 88 ? -35.317 -5.898 36.447 1.00 91.31 88 GLU A C 1
ATOM 644 O O . GLU A 1 88 ? -35.883 -5.466 37.447 1.00 91.31 88 GLU A O 1
ATOM 649 N N . VAL A 1 89 ? -35.717 -7.020 35.838 1.00 89.50 89 VAL A N 1
ATOM 650 C CA . VAL A 1 89 ? -36.891 -7.801 36.271 1.00 89.50 89 VAL A CA 1
ATOM 651 C C . VAL A 1 89 ? -36.760 -8.291 37.715 1.00 89.50 89 VAL A C 1
ATOM 653 O O . VAL A 1 89 ? -37.751 -8.328 38.440 1.00 89.50 89 VAL A O 1
ATOM 656 N N . ARG A 1 90 ? -35.552 -8.664 38.154 1.00 89.31 90 ARG A N 1
ATOM 657 C CA . ARG A 1 90 ? -35.312 -9.103 39.538 1.00 89.31 90 ARG A CA 1
ATOM 658 C C . ARG A 1 90 ? -35.335 -7.951 40.540 1.00 89.31 90 ARG A C 1
ATOM 660 O O . ARG A 1 90 ? -35.665 -8.185 41.700 1.00 89.31 90 ARG A O 1
ATOM 667 N N . LEU A 1 91 ? -34.929 -6.752 40.124 1.00 86.56 91 LEU A N 1
ATOM 668 C CA . LEU A 1 91 ? -34.830 -5.577 40.991 1.00 86.56 91 LEU A CA 1
ATOM 669 C C . LEU A 1 91 ? -36.115 -4.749 41.033 1.00 86.56 91 LEU A C 1
ATOM 671 O O . LEU A 1 91 ? -36.346 -4.091 42.047 1.00 86.56 91 LEU A O 1
ATOM 675 N N . ASP A 1 92 ? -36.927 -4.773 39.974 1.00 81.50 92 ASP A N 1
ATOM 676 C CA . ASP A 1 92 ? -38.187 -4.037 39.879 1.00 81.50 92 ASP A CA 1
ATOM 677 C C . ASP A 1 92 ? -39.258 -4.653 40.804 1.00 81.50 92 ASP A C 1
ATOM 679 O O . ASP A 1 92 ? -39.752 -5.756 40.553 1.00 81.50 92 ASP A O 1
ATOM 683 N N . PRO A 1 93 ? -39.681 -3.943 41.865 1.00 66.56 93 PRO A N 1
ATOM 684 C CA . PRO A 1 93 ? -40.690 -4.440 42.793 1.00 66.56 93 PRO A CA 1
ATOM 685 C C . PRO A 1 93 ? -42.121 -4.458 42.209 1.00 66.56 93 PRO A C 1
ATOM 687 O O . PRO A 1 93 ? -43.042 -4.904 42.900 1.00 66.56 93 PRO A O 1
ATOM 690 N N . GLY A 1 94 ? -42.348 -3.963 40.980 1.00 62.06 94 GLY A N 1
ATOM 691 C CA . GLY A 1 94 ? -43.679 -3.614 40.468 1.00 62.06 94 GLY A CA 1
ATOM 692 C C . GLY A 1 94 ? -44.169 -4.284 39.178 1.00 62.06 94 GLY A C 1
ATOM 693 O O . GLY A 1 94 ? -45.370 -4.195 38.907 1.00 62.06 94 GLY A O 1
ATOM 694 N N . ARG A 1 95 ? -43.340 -4.987 38.390 1.00 48.66 95 ARG A N 1
ATOM 695 C CA . ARG A 1 95 ? -43.772 -5.509 37.069 1.00 48.66 95 ARG A CA 1
ATOM 696 C C . ARG A 1 95 ? -44.903 -6.553 37.114 1.00 48.66 95 ARG A C 1
ATOM 698 O O . ARG A 1 95 ? -45.596 -6.734 36.119 1.00 48.66 95 ARG A O 1
ATOM 705 N N . GLY A 1 96 ? -45.132 -7.201 38.262 1.00 46.56 96 GLY A N 1
ATOM 706 C CA . GLY A 1 96 ? -46.135 -8.266 38.428 1.00 46.56 96 GLY A CA 1
ATOM 707 C C . GLY A 1 96 ? -47.421 -7.905 39.188 1.00 46.56 96 GLY A C 1
ATOM 708 O O . GLY A 1 96 ? -48.317 -8.741 39.265 1.00 46.56 96 GLY A O 1
ATOM 709 N N . LYS A 1 97 ? -47.549 -6.711 39.787 1.00 48.00 97 LYS A N 1
ATOM 710 C CA . LYS A 1 97 ? -48.720 -6.359 40.623 1.00 48.00 97 LYS A CA 1
ATOM 711 C C . LYS A 1 97 ? -49.080 -4.879 40.500 1.00 48.00 97 LYS A C 1
ATOM 713 O O . LYS A 1 97 ? -48.849 -4.087 41.406 1.00 48.00 97 LYS A O 1
ATOM 718 N N . ARG A 1 98 ? -49.698 -4.510 39.375 1.00 45.16 98 ARG A N 1
ATOM 719 C CA . ARG A 1 98 ? -50.349 -3.196 39.195 1.00 45.16 98 ARG A CA 1
ATOM 720 C C . ARG A 1 98 ? -51.717 -3.086 39.885 1.00 45.16 98 ARG A C 1
ATOM 722 O O . ARG A 1 98 ? -52.305 -2.011 39.890 1.00 45.16 98 ARG A O 1
ATOM 729 N N . LEU A 1 99 ? -52.210 -4.166 40.492 1.00 38.88 99 LEU A N 1
ATOM 730 C CA . LEU A 1 99 ? -53.458 -4.190 41.248 1.00 38.88 99 LEU A CA 1
ATOM 731 C C . LEU A 1 99 ? -53.121 -4.263 42.745 1.00 38.88 99 LEU A C 1
ATOM 733 O O . LEU A 1 99 ? -52.510 -5.237 43.171 1.00 38.88 99 LEU A O 1
ATOM 737 N N . MET A 1 100 ? -53.537 -3.249 43.516 1.00 40.31 100 MET A N 1
ATOM 738 C CA . MET A 1 100 ? -53.319 -3.037 44.965 1.00 40.31 100 MET A CA 1
ATOM 739 C C . MET A 1 100 ? -52.119 -2.144 45.332 1.00 40.31 100 MET A C 1
ATOM 741 O O . MET A 1 100 ? -51.121 -2.595 45.890 1.00 40.31 100 MET A O 1
ATOM 745 N N . ARG A 1 101 ? -52.259 -0.830 45.112 1.00 44.41 101 ARG A N 1
ATOM 746 C CA . ARG A 1 101 ? -51.474 0.194 45.822 1.00 44.41 101 ARG A CA 1
ATOM 747 C C . ARG A 1 101 ? -52.402 1.057 46.679 1.00 44.41 101 ARG A C 1
ATOM 749 O O . ARG A 1 101 ? -52.661 2.213 46.374 1.00 44.41 101 ARG A O 1
ATOM 756 N N . LYS A 1 102 ? -52.903 0.473 47.764 1.00 41.84 102 LYS A N 1
ATOM 757 C CA . LYS A 1 102 ? -53.288 1.200 48.977 1.00 41.84 102 LYS A CA 1
ATOM 758 C C . LYS A 1 102 ? -52.782 0.380 50.162 1.00 41.84 102 LYS A C 1
ATOM 760 O O . LYS A 1 102 ? -52.971 -0.830 50.181 1.00 41.84 102 LYS A O 1
ATOM 765 N N . VAL A 1 103 ? -52.179 1.082 51.120 1.00 37.50 103 VAL A N 1
ATOM 766 C CA . VAL A 1 103 ? -51.652 0.627 52.420 1.00 37.50 103 VAL A CA 1
ATOM 767 C C . VAL A 1 103 ? -50.173 0.191 52.447 1.00 37.50 103 VAL A C 1
ATOM 769 O O . VAL A 1 103 ? -49.802 -0.873 51.964 1.00 37.50 103 VAL A O 1
ATOM 772 N N . GLY A 1 104 ? -49.365 1.018 53.127 1.00 41.09 104 GLY A N 1
ATOM 773 C CA . GLY A 1 104 ? -48.172 0.611 53.881 1.00 41.09 104 GLY A CA 1
ATOM 774 C C . GLY A 1 104 ? -46.838 0.644 53.134 1.00 41.09 104 GLY A C 1
ATOM 775 O O . GLY A 1 104 ? -46.661 -0.053 52.140 1.00 41.09 104 GLY A O 1
ATOM 776 N N . LEU A 1 105 ? -45.877 1.413 53.664 1.00 44.34 105 LEU A N 1
ATOM 777 C CA . LEU A 1 105 ? -44.445 1.310 53.359 1.00 44.34 105 LEU A CA 1
ATOM 778 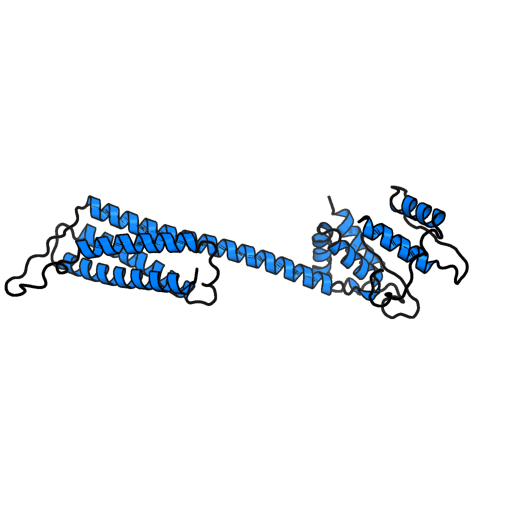C C . LEU A 1 105 ? -44.002 -0.153 53.515 1.00 44.34 105 LEU A C 1
ATOM 780 O O . LEU A 1 105 ? -43.755 -0.628 54.622 1.00 44.34 105 LEU A O 1
ATOM 784 N N . ARG A 1 106 ? -43.921 -0.895 52.408 1.00 52.31 106 ARG A N 1
ATOM 785 C CA . ARG A 1 106 ? -43.170 -2.148 52.396 1.00 52.31 106 ARG A CA 1
ATOM 786 C C . ARG A 1 106 ? -41.699 -1.770 52.411 1.00 52.31 106 ARG A C 1
ATOM 788 O O . ARG A 1 106 ? -41.213 -1.244 51.415 1.00 52.31 106 ARG A O 1
ATOM 795 N N . ALA A 1 107 ? -41.021 -2.059 53.519 1.00 59.25 107 ALA A N 1
ATOM 796 C CA . ALA A 1 107 ? -39.567 -2.056 53.573 1.00 59.25 107 ALA A CA 1
ATOM 797 C C . ALA A 1 107 ? -39.049 -2.892 52.393 1.00 59.25 107 ALA A C 1
ATOM 799 O O . ALA A 1 107 ? -39.348 -4.088 52.287 1.00 59.25 107 ALA A O 1
ATOM 800 N N . LEU A 1 108 ? -38.362 -2.241 51.455 1.00 71.12 108 LEU A N 1
ATOM 801 C CA . LEU A 1 108 ? -37.785 -2.915 50.300 1.00 71.12 108 LEU A CA 1
ATOM 802 C C . LEU A 1 108 ? -36.808 -3.971 50.819 1.00 71.12 108 LEU A C 1
ATOM 804 O O . LEU A 1 108 ? -35.897 -3.664 51.578 1.00 71.12 108 LEU A O 1
ATOM 808 N N . LYS A 1 109 ? -36.991 -5.233 50.430 1.00 80.12 109 LYS A N 1
ATOM 809 C CA . LYS A 1 109 ? -36.032 -6.295 50.740 1.00 80.12 109 LYS A CA 1
ATOM 810 C C . LYS A 1 109 ? -35.166 -6.523 49.515 1.00 80.12 109 LYS A C 1
ATOM 812 O O . LYS A 1 109 ? -35.689 -6.815 48.445 1.00 80.12 109 LYS A O 1
ATOM 817 N N . TRP A 1 110 ? -33.851 -6.414 49.682 1.00 86.75 110 TRP A N 1
ATOM 818 C CA . TRP A 1 110 ? -32.909 -6.675 48.599 1.00 86.75 110 TRP A CA 1
ATOM 819 C C . TRP A 1 110 ? -33.046 -8.126 48.087 1.00 86.75 110 TRP A C 1
ATOM 821 O O . TRP A 1 110 ? -32.943 -9.056 48.895 1.00 86.75 110 TRP A O 1
ATOM 831 N N . PRO A 1 111 ? -33.294 -8.344 46.780 1.00 88.31 111 PRO A N 1
ATOM 832 C CA . PRO A 1 111 ? -33.664 -9.658 46.245 1.00 88.31 111 PRO A CA 1
ATOM 833 C C . PRO A 1 111 ? -32.469 -10.535 45.833 1.00 88.31 111 PRO A C 1
ATOM 835 O O . PRO A 1 111 ? -32.673 -11.674 45.409 1.00 88.31 111 PRO A O 1
ATOM 838 N N . LEU A 1 112 ? -31.232 -10.030 45.926 1.00 89.69 112 LEU A N 1
ATOM 839 C CA . LEU A 1 112 ? -30.023 -10.739 45.490 1.00 89.69 112 LEU A CA 1
ATOM 840 C C . LEU A 1 112 ? -29.175 -11.194 46.680 1.00 89.69 112 LEU A C 1
ATOM 842 O O . LEU A 1 112 ? -28.940 -10.444 47.630 1.00 89.69 112 LEU A O 1
ATOM 846 N N . LYS A 1 113 ? -28.642 -12.415 46.608 1.00 90.94 113 LYS A N 1
ATOM 847 C CA . LYS A 1 113 ? -27.591 -12.877 47.520 1.00 90.94 113 LYS A CA 1
ATOM 848 C C . LYS A 1 113 ? -26.269 -12.193 47.175 1.00 90.94 113 LYS A C 1
ATOM 850 O O . LYS A 1 113 ? -25.992 -11.885 46.020 1.00 90.94 113 LYS A O 1
ATOM 855 N N . ARG A 1 114 ? -25.381 -12.062 48.162 1.00 88.44 114 ARG A N 1
ATOM 856 C CA . ARG A 1 114 ? -24.046 -11.465 47.976 1.00 88.44 114 ARG A CA 1
ATOM 857 C C . ARG A 1 114 ? -23.218 -12.137 46.871 1.00 88.44 114 ARG A C 1
ATOM 859 O O . ARG A 1 114 ? -22.491 -11.461 46.149 1.00 88.44 114 ARG A O 1
ATOM 866 N N . THR A 1 115 ? -23.321 -13.458 46.724 1.00 90.62 115 THR A N 1
ATOM 867 C CA . THR A 1 115 ? -22.649 -14.213 45.652 1.00 90.62 115 THR A CA 1
ATOM 868 C C . THR A 1 115 ? -23.203 -13.873 44.270 1.00 90.62 115 THR A C 1
ATOM 870 O O . THR A 1 115 ? -22.428 -13.729 43.329 1.00 90.62 115 THR A O 1
ATOM 873 N N . GLU A 1 116 ? -24.518 -13.679 44.158 1.00 92.75 116 GLU A N 1
ATOM 874 C CA . GLU A 1 116 ? -25.174 -13.263 42.916 1.00 92.75 116 GLU A CA 1
ATOM 875 C C . GLU A 1 116 ? -24.766 -11.838 42.537 1.00 92.75 116 GLU A C 1
ATOM 877 O O . GLU A 1 116 ? -24.363 -11.614 41.399 1.00 92.75 116 GLU A O 1
ATOM 882 N N . THR A 1 117 ? -24.764 -10.898 43.493 1.00 90.88 117 THR A N 1
ATOM 883 C CA . THR A 1 117 ? -24.306 -9.518 43.254 1.00 90.88 117 THR A CA 1
ATOM 884 C C . THR A 1 117 ? -22.865 -9.486 42.744 1.00 90.88 117 THR A C 1
ATOM 886 O O . THR A 1 117 ? -22.564 -8.802 41.769 1.00 90.88 117 THR A O 1
ATOM 889 N N . LYS A 1 118 ? -21.967 -10.274 43.354 1.00 92.44 118 LYS A N 1
ATOM 890 C CA . LYS A 1 118 ? -20.577 -10.400 42.886 1.00 92.44 118 LYS A CA 1
ATOM 891 C C . LYS A 1 118 ? -20.488 -10.966 41.465 1.00 92.44 118 LYS A C 1
ATOM 893 O O . LYS A 1 118 ? -19.669 -10.492 40.683 1.00 92.44 118 LYS A O 1
ATOM 898 N N . GLY A 1 119 ? -21.314 -11.960 41.131 1.00 94.38 119 GLY A N 1
ATOM 899 C CA . GLY A 1 119 ? -21.387 -12.528 39.782 1.00 94.38 119 GLY A CA 1
ATOM 900 C C . GLY A 1 119 ? -21.833 -11.501 38.739 1.00 94.38 119 GLY A C 1
ATOM 901 O O . GLY A 1 119 ? -21.193 -11.369 37.701 1.00 94.38 119 GLY A O 1
ATOM 902 N N . ILE A 1 120 ? -22.862 -10.713 39.057 1.00 93.06 120 ILE A N 1
ATOM 903 C CA . ILE A 1 120 ? -23.373 -9.638 38.195 1.00 93.06 120 ILE A CA 1
ATOM 904 C C . ILE A 1 120 ? -22.301 -8.571 37.949 1.00 93.06 120 ILE A C 1
ATOM 906 O O . ILE A 1 120 ? -22.040 -8.220 36.801 1.00 93.06 120 ILE A O 1
ATOM 910 N N . VAL A 1 121 ? -21.627 -8.103 39.007 1.00 94.00 121 VAL A N 1
ATOM 911 C CA . VAL A 1 121 ? -20.517 -7.139 38.891 1.00 94.00 121 VAL A CA 1
ATOM 912 C C . VAL A 1 121 ? -19.412 -7.683 37.987 1.00 94.00 121 VAL A C 1
ATOM 914 O O . VAL A 1 121 ? -18.933 -6.981 37.100 1.00 94.00 121 VAL A O 1
ATOM 917 N N . LYS A 1 122 ? -19.035 -8.955 38.164 1.00 95.44 122 LYS A N 1
ATOM 918 C CA . LYS A 1 122 ? -18.022 -9.606 37.327 1.00 95.44 122 LYS A CA 1
ATOM 919 C C . LYS A 1 122 ? -18.442 -9.665 35.854 1.00 95.44 122 LYS A C 1
ATOM 921 O O . LYS A 1 122 ? -17.598 -9.452 34.986 1.00 95.44 122 LYS A O 1
ATOM 926 N N . ASN A 1 123 ? -19.717 -9.932 35.564 1.00 93.94 123 ASN A N 1
ATOM 927 C CA . ASN A 1 123 ? -20.228 -9.923 34.192 1.00 93.94 123 ASN A CA 1
ATOM 928 C C . ASN A 1 123 ? -20.182 -8.517 33.578 1.00 93.94 123 ASN A C 1
ATOM 930 O O . ASN A 1 123 ? -19.736 -8.377 32.445 1.00 93.94 123 ASN A O 1
ATOM 934 N N . MET A 1 124 ? -20.561 -7.475 34.325 1.00 92.75 124 MET A N 1
ATOM 935 C CA . MET A 1 124 ? -20.485 -6.083 33.854 1.00 92.75 124 MET A CA 1
ATOM 936 C C . MET A 1 124 ? -19.052 -5.669 33.510 1.00 92.75 124 MET A C 1
ATOM 938 O O . MET A 1 124 ? -18.814 -5.131 32.430 1.00 92.75 124 MET A O 1
ATOM 942 N N . GLU A 1 125 ? -18.089 -5.981 34.383 1.00 92.88 125 GLU A N 1
ATOM 943 C CA . GLU A 1 125 ? -16.670 -5.729 34.101 1.00 92.88 125 GLU A CA 1
ATOM 944 C C . GLU A 1 125 ? -16.189 -6.527 32.881 1.00 92.88 125 GLU A C 1
ATOM 946 O O . GLU A 1 125 ? -15.474 -5.991 32.038 1.00 92.88 125 GLU A O 1
ATOM 951 N N . ARG A 1 126 ? -16.643 -7.778 32.713 1.00 94.88 126 ARG A N 1
ATOM 952 C CA . ARG A 1 126 ? -16.337 -8.579 31.517 1.00 94.88 126 ARG A CA 1
ATOM 953 C C . ARG A 1 126 ? -16.879 -7.934 30.238 1.00 94.88 126 ARG A C 1
ATOM 955 O O . ARG A 1 126 ? -16.145 -7.883 29.253 1.00 94.88 126 ARG A O 1
ATOM 962 N N . TYR A 1 127 ? -18.125 -7.451 30.234 1.00 93.44 127 TYR A N 1
ATOM 963 C CA . TYR A 1 127 ? -18.710 -6.771 29.072 1.00 93.44 127 TYR A CA 1
ATOM 964 C C . TYR A 1 127 ? -17.936 -5.503 28.729 1.00 93.44 127 TYR A C 1
ATOM 966 O O . TYR A 1 127 ? -17.513 -5.337 27.587 1.00 93.44 127 TYR A O 1
ATOM 974 N N . LYS A 1 128 ? -17.653 -4.669 29.734 1.00 93.12 128 LYS A N 1
ATOM 975 C CA . LYS A 1 128 ? -16.814 -3.478 29.585 1.00 93.12 128 LYS A CA 1
ATOM 976 C C . LYS A 1 128 ? -15.460 -3.817 28.959 1.00 93.12 128 LYS A C 1
ATOM 978 O O . LYS A 1 128 ? -15.081 -3.204 27.964 1.00 93.12 128 LYS A O 1
ATOM 983 N N . SER A 1 129 ? -14.746 -4.812 29.492 1.00 93.75 129 SER A N 1
ATOM 984 C CA . SER A 1 129 ? -13.467 -5.249 28.923 1.00 93.75 129 SER A CA 1
ATOM 985 C C . SER A 1 129 ? -13.609 -5.739 27.480 1.00 93.75 129 SER A C 1
ATOM 987 O O . SER A 1 129 ? -12.760 -5.420 26.653 1.00 93.75 129 SER A O 1
ATOM 989 N N . SER A 1 130 ? -14.673 -6.480 27.150 1.00 91.38 130 SER A N 1
ATOM 990 C CA . SER A 1 130 ? -14.888 -6.988 25.787 1.00 91.38 130 SER A CA 1
ATOM 991 C C . SER A 1 130 ? -15.165 -5.869 24.778 1.00 91.38 130 SER A C 1
ATOM 993 O O . SER A 1 130 ? -14.606 -5.881 23.678 1.00 91.38 130 SER A O 1
ATOM 995 N N . PHE A 1 131 ? -15.959 -4.862 25.161 1.00 89.75 131 PHE A N 1
ATOM 996 C CA . PHE A 1 131 ? -16.224 -3.685 24.327 1.00 89.75 131 PHE A CA 1
ATOM 997 C C . PHE A 1 131 ? -14.946 -2.892 24.048 1.00 89.75 131 PHE A C 1
ATOM 999 O O . PHE A 1 131 ? -14.653 -2.586 22.893 1.00 89.75 131 PHE A O 1
ATOM 1006 N N . LEU A 1 132 ? -14.151 -2.625 25.089 1.00 87.56 132 LEU A N 1
ATOM 1007 C CA . LEU A 1 132 ? -12.890 -1.893 24.962 1.00 87.56 132 LEU A CA 1
ATOM 1008 C C . LEU A 1 132 ? -11.867 -2.644 24.100 1.00 87.56 132 LEU A C 1
ATOM 1010 O O . LEU A 1 132 ? -11.233 -2.039 23.239 1.00 87.56 132 LEU A O 1
ATOM 1014 N N . LEU A 1 133 ? -11.738 -3.962 24.278 1.00 90.12 133 LEU A N 1
ATOM 1015 C CA . LEU A 1 133 ? -10.843 -4.785 23.458 1.00 90.12 133 LEU A CA 1
ATOM 1016 C C . LEU A 1 133 ? -11.266 -4.802 21.986 1.00 90.12 133 LEU A C 1
ATOM 1018 O O . LEU A 1 133 ? -10.411 -4.708 21.109 1.00 90.12 133 LEU A O 1
ATOM 1022 N N . SER A 1 134 ? -12.568 -4.900 21.709 1.00 86.56 134 SER A N 1
ATOM 1023 C CA . SER A 1 134 ? -13.089 -4.879 20.335 1.00 86.56 134 SER A CA 1
ATOM 1024 C C . SER A 1 134 ? -12.765 -3.546 19.648 1.00 86.56 134 SER A C 1
ATOM 1026 O O . SER A 1 134 ? -12.189 -3.536 18.561 1.00 86.56 134 SER A O 1
ATOM 1028 N N . LEU A 1 135 ? -12.994 -2.425 20.344 1.00 83.88 135 LEU A N 1
ATOM 1029 C CA . LEU A 1 135 ? -12.615 -1.090 19.869 1.00 83.88 135 LEU A CA 1
ATOM 1030 C C . LEU A 1 135 ? -11.103 -0.953 19.625 1.00 83.88 135 LEU A C 1
ATOM 1032 O O . LEU A 1 135 ? -10.693 -0.383 18.616 1.00 83.88 135 LEU A O 1
ATOM 1036 N N . GLN A 1 136 ? -10.263 -1.497 20.510 1.00 85.44 136 GLN A N 1
ATOM 1037 C CA . GLN A 1 136 ? -8.805 -1.436 20.368 1.00 85.44 136 GLN A CA 1
ATOM 1038 C C . GLN A 1 136 ? -8.292 -2.253 19.170 1.00 85.44 136 GLN A C 1
ATOM 1040 O O . GLN A 1 136 ? -7.366 -1.830 18.468 1.00 85.44 136 GLN A O 1
ATOM 1045 N N . VAL A 1 137 ? -8.888 -3.420 18.917 1.00 87.38 137 VAL A N 1
ATOM 1046 C CA . VAL A 1 137 ? -8.589 -4.228 17.726 1.00 87.38 137 VAL A CA 1
ATOM 1047 C C . VAL A 1 137 ? -8.967 -3.460 16.463 1.00 87.38 137 VAL A C 1
ATOM 1049 O O . VAL A 1 137 ? -8.166 -3.386 15.528 1.00 87.38 137 VAL A O 1
ATOM 1052 N N . ASP A 1 138 ? -10.139 -2.831 16.449 1.00 83.38 138 ASP A N 1
ATOM 1053 C CA . ASP A 1 138 ? -10.586 -2.030 15.312 1.00 83.38 138 ASP A CA 1
ATOM 1054 C C . ASP A 1 138 ? -9.680 -0.815 15.077 1.00 83.38 138 ASP A C 1
ATOM 1056 O O . ASP A 1 138 ? -9.274 -0.567 13.940 1.00 83.38 138 ASP A O 1
ATOM 1060 N N . GLN A 1 139 ? -9.276 -0.110 16.141 1.00 82.62 139 GLN A N 1
ATOM 1061 C CA . GLN A 1 139 ? -8.297 0.977 16.071 1.00 82.62 139 GLN A CA 1
ATOM 1062 C C . GLN A 1 139 ? -6.981 0.501 15.450 1.00 82.62 139 GLN A C 1
ATOM 1064 O O . GLN A 1 139 ? -6.460 1.142 14.538 1.00 82.62 139 GLN A O 1
ATOM 1069 N N . THR A 1 140 ? -6.464 -0.645 15.896 1.00 85.75 140 THR A N 1
ATOM 1070 C CA . THR A 1 140 ? -5.206 -1.210 15.392 1.00 85.75 140 THR A CA 1
ATOM 1071 C C . THR A 1 140 ? -5.325 -1.601 13.917 1.00 85.75 140 THR A C 1
ATOM 1073 O O . THR A 1 140 ? -4.427 -1.326 13.121 1.00 85.75 140 THR A O 1
ATOM 1076 N N . SER A 1 141 ? -6.458 -2.184 13.518 1.00 84.62 141 SER A N 1
ATOM 1077 C CA . SER A 1 141 ? -6.743 -2.516 12.120 1.00 84.62 141 SER A CA 1
ATOM 1078 C C . SER A 1 141 ? -6.828 -1.267 11.235 1.00 84.62 141 SER A C 1
ATOM 1080 O O . SER A 1 141 ? -6.235 -1.231 10.153 1.00 84.62 141 SER A O 1
ATOM 1082 N N . MET A 1 142 ? -7.508 -0.214 11.701 1.00 82.31 142 MET A N 1
ATOM 1083 C CA . MET A 1 142 ? -7.581 1.068 10.997 1.00 82.31 142 MET A CA 1
ATOM 1084 C C . MET A 1 142 ? -6.203 1.727 10.881 1.00 82.31 142 MET A C 1
ATOM 1086 O O . MET A 1 142 ? -5.841 2.159 9.791 1.00 82.31 142 MET A O 1
ATOM 1090 N N . MET A 1 143 ? -5.396 1.743 11.949 1.00 84.50 143 MET A N 1
ATOM 1091 C CA . MET A 1 143 ? -4.019 2.260 11.920 1.00 84.50 143 MET A CA 1
ATOM 1092 C C . MET A 1 143 ? -3.143 1.497 10.921 1.00 84.50 143 MET A C 1
ATOM 1094 O O . MET A 1 143 ? -2.418 2.112 10.139 1.00 84.50 143 MET A O 1
ATOM 1098 N N . ALA A 1 144 ? -3.254 0.166 10.877 1.00 81.88 144 ALA A N 1
ATOM 1099 C CA . ALA A 1 144 ? -2.578 -0.642 9.866 1.00 81.88 144 ALA A CA 1
ATOM 1100 C C . ALA A 1 144 ? -3.066 -0.306 8.443 1.00 81.88 144 ALA A C 1
ATOM 1102 O O . ALA A 1 144 ? -2.274 -0.273 7.502 1.00 81.88 144 ALA A O 1
ATOM 1103 N N . GLY A 1 145 ? -4.363 -0.025 8.275 1.00 84.50 145 GLY A N 1
ATOM 1104 C CA . GLY A 1 145 ? -4.937 0.470 7.022 1.00 84.50 145 GLY A CA 1
ATOM 1105 C C . GLY A 1 145 ? -4.372 1.827 6.595 1.00 84.50 145 GLY A C 1
ATOM 1106 O O . GLY A 1 145 ? -3.972 1.979 5.442 1.00 84.50 145 GLY A O 1
ATOM 1107 N N . VAL A 1 146 ? -4.276 2.783 7.523 1.00 85.12 146 VAL A N 1
ATOM 1108 C CA . VAL A 1 146 ? -3.671 4.104 7.291 1.00 85.12 146 VAL A CA 1
ATOM 1109 C C . VAL A 1 146 ? -2.211 3.961 6.877 1.00 85.12 146 VAL A C 1
ATOM 1111 O O . VAL A 1 146 ? -1.829 4.536 5.864 1.00 85.12 146 VAL A O 1
ATOM 1114 N N . SER A 1 147 ? -1.421 3.144 7.584 1.00 82.50 147 SER A N 1
ATOM 1115 C CA . SER A 1 147 ? -0.018 2.889 7.226 1.00 82.50 147 SER A CA 1
ATOM 1116 C C . SER A 1 147 ? 0.111 2.389 5.785 1.00 82.50 147 SER A C 1
ATOM 1118 O O . SER A 1 147 ? 0.860 2.964 5.001 1.00 82.50 147 SER A O 1
ATOM 1120 N N . ARG A 1 148 ? -0.698 1.391 5.394 1.00 81.25 148 ARG A N 1
ATOM 1121 C CA . ARG A 1 148 ? -0.708 0.874 4.015 1.00 81.25 148 ARG A CA 1
ATOM 1122 C C . ARG A 1 148 ? -1.083 1.942 2.988 1.00 81.25 148 ARG A C 1
ATOM 1124 O O . ARG A 1 148 ? -0.508 1.972 1.903 1.00 81.25 148 ARG A O 1
ATOM 1131 N N . ASN A 1 149 ? -2.052 2.802 3.295 1.00 83.12 149 ASN A N 1
ATOM 1132 C CA . ASN A 1 149 ? -2.450 3.880 2.390 1.00 83.12 149 ASN A CA 1
ATOM 1133 C C . ASN A 1 149 ? -1.343 4.930 2.241 1.00 83.12 149 ASN A C 1
ATOM 1135 O O . ASN A 1 149 ? -1.068 5.351 1.120 1.00 83.12 149 ASN A O 1
ATOM 1139 N N . THR A 1 150 ? -0.672 5.299 3.331 1.00 82.88 150 THR A N 1
ATOM 1140 C CA . THR A 1 150 ? 0.489 6.197 3.308 1.00 82.88 150 THR A CA 1
ATOM 1141 C C . THR A 1 150 ? 1.615 5.626 2.449 1.00 82.88 150 THR A C 1
ATOM 1143 O O . THR A 1 150 ? 2.152 6.342 1.607 1.00 82.88 150 THR A O 1
ATOM 1146 N N . ASP A 1 151 ? 1.913 4.330 2.567 1.00 80.00 151 ASP A N 1
ATOM 1147 C CA . ASP A 1 151 ? 2.926 3.674 1.731 1.00 80.00 151 ASP A CA 1
ATOM 1148 C C . ASP A 1 151 ? 2.562 3.734 0.242 1.00 80.00 151 ASP A C 1
ATOM 1150 O O . ASP A 1 151 ? 3.411 4.033 -0.599 1.00 80.00 151 ASP A O 1
ATOM 1154 N N . ARG A 1 152 ? 1.286 3.512 -0.103 1.00 78.06 152 ARG A N 1
ATOM 1155 C CA . ARG A 1 152 ? 0.799 3.639 -1.489 1.00 78.06 152 ARG A CA 1
ATOM 1156 C C . ARG A 1 152 ? 0.902 5.073 -2.004 1.00 78.06 152 ARG A C 1
ATOM 1158 O O . ARG A 1 152 ? 1.308 5.277 -3.145 1.00 78.06 152 ARG A O 1
ATOM 1165 N N . ILE A 1 153 ? 0.549 6.063 -1.185 1.00 79.44 153 ILE A N 1
ATOM 1166 C CA . ILE A 1 153 ? 0.661 7.484 -1.542 1.00 79.44 153 ILE A CA 1
ATOM 1167 C C . ILE A 1 153 ? 2.127 7.851 -1.785 1.00 79.44 153 ILE A C 1
ATOM 1169 O O . ILE A 1 153 ? 2.441 8.429 -2.823 1.00 79.44 153 ILE A O 1
ATOM 1173 N N . ASN A 1 154 ? 3.028 7.451 -0.887 1.00 79.75 154 ASN A N 1
ATOM 1174 C CA . ASN A 1 154 ? 4.461 7.695 -1.031 1.00 79.75 154 ASN A CA 1
ATOM 1175 C C . ASN A 1 154 ? 5.012 7.067 -2.318 1.00 79.75 154 ASN A C 1
ATOM 1177 O O . ASN A 1 154 ? 5.727 7.735 -3.059 1.00 79.75 154 ASN A O 1
ATOM 1181 N N . GLN A 1 155 ? 4.598 5.839 -2.652 1.00 76.19 155 GLN A N 1
ATOM 1182 C CA . GLN A 1 155 ? 4.966 5.205 -3.924 1.00 76.19 155 GLN A CA 1
ATOM 1183 C C . GLN A 1 155 ? 4.526 6.033 -5.136 1.00 76.19 155 GLN A C 1
ATOM 1185 O O . GLN A 1 155 ? 5.309 6.228 -6.063 1.00 76.19 155 GLN A O 1
ATOM 1190 N N . HIS A 1 156 ? 3.288 6.534 -5.147 1.00 76.94 156 HIS A N 1
ATOM 1191 C CA . HIS A 1 156 ? 2.813 7.383 -6.239 1.00 76.94 156 HIS A CA 1
ATOM 1192 C C . HIS A 1 156 ? 3.596 8.695 -6.330 1.00 76.94 156 HIS A C 1
ATOM 1194 O O . HIS A 1 156 ? 3.969 9.095 -7.431 1.00 76.94 156 HIS A O 1
ATOM 1200 N N . ILE A 1 157 ? 3.886 9.334 -5.196 1.00 74.44 157 ILE A N 1
ATOM 1201 C CA . ILE A 1 157 ? 4.675 10.570 -5.147 1.00 74.44 157 ILE A CA 1
ATOM 1202 C C . ILE A 1 157 ? 6.084 10.335 -5.697 1.00 74.44 157 ILE A C 1
ATOM 1204 O O . ILE A 1 157 ? 6.551 11.128 -6.509 1.00 74.44 157 ILE A O 1
ATOM 1208 N N . ASP A 1 158 ? 6.747 9.242 -5.321 1.00 80.12 158 ASP A N 1
ATOM 1209 C CA . ASP A 1 158 ? 8.095 8.933 -5.808 1.00 80.12 158 ASP A CA 1
ATOM 1210 C C . ASP A 1 158 ? 8.113 8.685 -7.321 1.00 80.12 158 ASP A C 1
ATOM 1212 O O . ASP A 1 158 ? 8.987 9.189 -8.026 1.00 80.12 158 ASP A O 1
ATOM 1216 N N . LEU A 1 159 ? 7.108 7.975 -7.847 1.00 80.69 159 LEU A N 1
ATOM 1217 C CA . LEU A 1 159 ? 6.950 7.769 -9.290 1.00 80.69 159 LEU A CA 1
ATOM 1218 C C . LEU A 1 159 ? 6.665 9.070 -10.053 1.00 80.69 159 LEU A C 1
ATOM 1220 O O . LEU A 1 159 ? 6.977 9.131 -11.240 1.00 80.69 159 LEU A O 1
ATOM 1224 N N . VAL A 1 160 ? 6.057 10.070 -9.407 1.00 76.88 160 VAL A N 1
ATOM 1225 C CA . VAL A 1 160 ? 5.816 11.407 -9.978 1.00 76.88 160 VAL A CA 1
ATOM 1226 C C . VAL A 1 160 ? 7.076 12.273 -9.908 1.00 76.88 160 VAL A C 1
ATOM 1228 O O . VAL A 1 160 ? 7.400 12.944 -10.883 1.00 76.88 160 VAL A O 1
ATOM 1231 N N . LYS A 1 161 ? 7.816 12.232 -8.790 1.00 82.25 161 LYS A N 1
ATOM 1232 C CA . LYS A 1 161 ? 9.109 12.926 -8.622 1.00 82.25 161 LYS A CA 1
ATOM 1233 C C . LYS A 1 161 ? 10.150 12.442 -9.625 1.00 82.25 161 LYS A C 1
ATOM 1235 O O . LYS A 1 161 ? 10.967 13.221 -10.110 1.00 82.25 161 LYS A O 1
ATOM 1240 N N . LEU A 1 162 ? 10.120 11.150 -9.950 1.00 83.06 162 LEU A N 1
ATOM 1241 C CA . LEU A 1 162 ? 10.803 10.623 -11.119 1.00 83.06 162 LEU A CA 1
ATOM 1242 C C . LEU A 1 162 ? 10.091 11.164 -12.355 1.00 83.06 162 LEU A C 1
ATOM 1244 O O . LEU A 1 162 ? 9.207 10.514 -12.904 1.00 83.06 162 LEU A O 1
ATOM 1248 N N . GLU A 1 163 ? 10.490 12.358 -12.790 1.00 80.81 163 GLU A N 1
ATOM 1249 C CA . GLU A 1 163 ? 9.992 13.010 -13.998 1.00 80.81 163 GLU A CA 1
ATOM 1250 C C . GLU A 1 163 ? 10.401 12.244 -15.278 1.00 80.81 163 GLU A C 1
ATOM 1252 O O . GLU A 1 163 ? 11.043 12.806 -16.162 1.00 80.81 163 GLU A O 1
ATOM 1257 N N . GLY A 1 164 ? 10.124 10.947 -15.380 1.00 78.69 164 GLY A N 1
ATOM 1258 C CA . GLY A 1 164 ? 10.371 10.135 -16.563 1.00 78.69 164 GLY A CA 1
ATOM 1259 C C . GLY A 1 164 ? 9.368 10.431 -17.677 1.00 78.69 164 GLY A C 1
ATOM 1260 O O . GLY A 1 164 ? 8.305 11.002 -17.451 1.00 78.69 164 GLY A O 1
ATOM 1261 N N . SER A 1 165 ? 9.694 9.991 -18.888 1.00 82.00 165 SER A N 1
ATOM 1262 C CA . SER A 1 165 ? 8.817 10.099 -20.050 1.00 82.00 165 SER A CA 1
ATOM 1263 C C . SER A 1 165 ? 8.151 8.752 -20.311 1.00 82.00 165 SER A C 1
ATOM 1265 O O . SER A 1 165 ? 8.808 7.781 -20.693 1.00 82.00 165 SER A O 1
ATOM 1267 N N . VAL A 1 166 ? 6.833 8.679 -20.100 1.00 78.88 166 VAL A N 1
ATOM 1268 C CA . VAL A 1 166 ? 6.035 7.482 -20.433 1.00 78.88 166 VAL A CA 1
ATOM 1269 C C . VAL A 1 166 ? 6.128 7.182 -21.932 1.00 78.88 166 VAL A C 1
ATOM 1271 O O . VAL A 1 166 ? 6.178 6.021 -22.329 1.00 78.88 166 VAL A O 1
ATOM 1274 N N . GLU A 1 167 ? 6.248 8.228 -22.750 1.00 80.06 167 GLU A N 1
ATOM 1275 C CA . GLU A 1 167 ? 6.310 8.126 -24.205 1.00 80.06 167 GLU A CA 1
ATOM 1276 C C . GLU A 1 167 ? 7.628 7.549 -24.736 1.00 80.06 167 GLU A C 1
ATOM 1278 O O . GLU A 1 167 ? 7.718 7.174 -25.904 1.00 80.06 167 GLU A O 1
ATOM 1283 N N . ALA A 1 168 ? 8.661 7.462 -23.896 1.00 83.06 168 ALA A N 1
ATOM 1284 C CA . ALA A 1 168 ? 9.945 6.895 -24.285 1.00 83.06 168 ALA A CA 1
ATOM 1285 C C . ALA A 1 168 ? 10.009 5.365 -24.149 1.00 83.06 168 ALA A C 1
ATOM 1287 O O . ALA A 1 168 ? 10.928 4.746 -24.692 1.00 83.06 168 ALA A O 1
ATOM 1288 N N . GLY A 1 169 ? 9.068 4.749 -23.427 1.00 82.00 169 GLY A N 1
ATOM 1289 C CA . GLY A 1 169 ? 8.971 3.293 -23.316 1.00 82.00 169 GLY A CA 1
ATOM 1290 C C . GLY A 1 169 ? 8.532 2.648 -24.634 1.00 82.00 169 GLY A C 1
ATOM 1291 O O . GLY A 1 169 ? 7.863 3.276 -25.448 1.00 82.00 169 GLY A O 1
ATOM 1292 N N . PHE A 1 170 ? 8.876 1.376 -24.854 1.00 79.50 170 PHE A N 1
ATOM 1293 C CA . PHE A 1 170 ? 8.536 0.709 -26.123 1.00 79.50 170 PHE A CA 1
ATOM 1294 C C . PHE A 1 170 ? 7.025 0.494 -26.334 1.00 79.50 170 PHE A C 1
ATOM 1296 O O . PHE A 1 170 ? 6.584 0.308 -27.463 1.00 79.50 170 PHE A O 1
ATOM 1303 N N . GLU A 1 171 ? 6.244 0.507 -25.252 1.00 78.12 171 GLU A N 1
ATOM 1304 C CA . GLU A 1 171 ? 4.775 0.434 -25.261 1.00 78.12 171 GLU A CA 1
ATOM 1305 C C . GLU A 1 171 ? 4.105 1.800 -25.434 1.00 78.12 171 GLU A C 1
ATOM 1307 O O . GLU A 1 171 ? 2.895 1.920 -25.240 1.00 78.12 171 GLU A O 1
ATOM 1312 N N . SER A 1 172 ? 4.875 2.847 -25.738 1.00 79.00 172 SER A N 1
ATOM 1313 C CA . SER A 1 172 ? 4.336 4.193 -25.845 1.00 79.00 172 SER A CA 1
ATOM 1314 C C . SER A 1 172 ? 3.154 4.259 -26.806 1.00 79.00 172 SER A C 1
ATOM 1316 O O . SER A 1 172 ? 3.196 3.765 -27.934 1.00 79.00 172 SER A O 1
ATOM 1318 N N . PHE A 1 173 ? 2.118 4.978 -26.374 1.00 67.69 173 PHE A N 1
ATOM 1319 C CA . PHE A 1 173 ? 1.005 5.342 -27.229 1.00 67.69 173 PHE A CA 1
ATOM 1320 C C . PHE A 1 173 ? 1.497 6.115 -28.461 1.00 67.69 173 PHE A C 1
ATOM 1322 O O . PHE A 1 173 ? 0.933 5.938 -29.524 1.00 67.69 173 PHE A O 1
ATOM 1329 N N . SER A 1 174 ? 2.560 6.918 -28.409 1.00 68.38 174 SER A N 1
ATOM 1330 C CA . SER A 1 174 ? 3.050 7.630 -29.606 1.00 68.38 174 SER A CA 1
ATOM 1331 C C . SER A 1 174 ? 3.629 6.714 -30.699 1.00 68.38 174 SER A C 1
ATOM 1333 O O . SER A 1 174 ? 3.801 7.161 -31.831 1.00 68.38 174 SER A O 1
ATOM 1335 N N . ASP A 1 175 ? 3.839 5.429 -30.396 1.00 69.00 175 ASP A N 1
ATOM 1336 C CA . ASP A 1 175 ? 4.465 4.442 -31.278 1.00 69.00 175 ASP A CA 1
ATOM 1337 C C . ASP A 1 175 ? 3.481 3.318 -31.714 1.00 69.00 175 ASP A C 1
ATOM 1339 O O . ASP A 1 175 ? 3.918 2.268 -32.183 1.00 69.00 175 ASP A O 1
ATOM 1343 N N . ARG A 1 176 ? 2.146 3.500 -31.601 1.00 61.84 176 ARG A N 1
ATOM 1344 C CA . ARG A 1 176 ? 1.152 2.425 -31.910 1.00 61.84 176 ARG A CA 1
ATOM 1345 C C . ARG A 1 176 ? 1.237 1.889 -33.334 1.00 61.84 176 ARG A C 1
ATOM 1347 O O . ARG A 1 176 ? 0.981 0.710 -33.558 1.00 61.84 176 ARG A O 1
ATOM 1354 N N . ASP A 1 177 ? 1.563 2.771 -34.272 1.00 63.84 177 ASP A N 1
ATOM 1355 C CA . ASP A 1 177 ? 1.634 2.456 -35.699 1.00 63.84 177 ASP A CA 1
ATOM 1356 C C . ASP A 1 177 ? 2.987 1.833 -36.080 1.00 63.84 177 ASP A C 1
ATOM 1358 O O . ASP A 1 177 ? 3.212 1.437 -37.227 1.00 63.84 177 ASP A O 1
ATOM 1362 N N . GLU A 1 178 ? 3.925 1.735 -35.133 1.00 66.56 178 GLU A N 1
ATOM 1363 C CA . GLU A 1 178 ? 5.243 1.194 -35.402 1.00 66.56 178 GLU A CA 1
ATOM 1364 C C . GLU A 1 178 ? 5.241 -0.336 -35.396 1.00 66.56 178 GLU A C 1
ATOM 1366 O O . GLU A 1 178 ? 5.118 -1.020 -34.380 1.00 66.56 178 GLU A O 1
ATOM 1371 N N . VAL A 1 179 ? 5.436 -0.874 -36.595 1.00 75.19 179 VAL A N 1
ATOM 1372 C CA . VAL A 1 179 ? 5.332 -2.299 -36.900 1.00 75.19 179 VAL A CA 1
ATOM 1373 C C . VAL A 1 179 ? 6.474 -3.113 -36.282 1.00 75.19 179 VAL A C 1
ATOM 1375 O O . VAL A 1 179 ? 7.634 -2.686 -36.259 1.00 75.19 179 VAL A O 1
ATOM 1378 N N . GLN A 1 180 ? 6.141 -4.324 -35.828 1.00 84.50 180 GLN A N 1
ATOM 1379 C CA . GLN A 1 180 ? 7.094 -5.390 -35.496 1.00 84.50 180 GLN A CA 1
ATOM 1380 C C . GLN A 1 180 ? 7.548 -6.119 -36.763 1.00 84.50 180 GLN A C 1
ATOM 1382 O O . GLN A 1 180 ? 6.988 -5.927 -37.843 1.00 84.50 180 GLN A O 1
ATOM 1387 N N . CYS A 1 181 ? 8.594 -6.940 -36.649 1.00 88.81 181 CYS A N 1
ATOM 1388 C CA . CYS A 1 181 ? 9.016 -7.790 -37.752 1.00 88.81 181 CYS A CA 1
ATOM 1389 C C . CYS A 1 181 ? 7.853 -8.695 -38.171 1.00 88.81 181 CYS A C 1
ATOM 1391 O O . CYS A 1 181 ? 7.183 -9.285 -37.323 1.00 88.81 181 CYS A O 1
ATOM 1393 N N . LEU A 1 182 ? 7.643 -8.826 -39.483 1.00 87.12 182 LEU A N 1
ATOM 1394 C CA . LEU A 1 182 ? 6.673 -9.773 -40.025 1.00 87.12 182 LEU A CA 1
ATOM 1395 C C . LEU A 1 182 ? 7.043 -11.191 -39.586 1.00 87.12 182 LEU A C 1
ATOM 1397 O O . LEU A 1 182 ? 8.228 -11.543 -39.522 1.00 87.12 182 LEU A O 1
ATOM 1401 N N . GLN A 1 183 ? 6.031 -12.008 -39.312 1.00 86.44 183 GLN A N 1
ATOM 1402 C CA . GLN A 1 183 ? 6.227 -13.392 -38.900 1.00 86.44 183 GLN A CA 1
ATOM 1403 C C . GLN A 1 183 ? 7.096 -14.144 -39.921 1.00 86.44 183 GLN A C 1
ATOM 1405 O O . GLN A 1 183 ? 6.928 -13.999 -41.128 1.00 86.44 183 GLN A O 1
ATOM 1410 N N . GLY A 1 184 ? 8.068 -14.916 -39.430 1.00 87.12 184 GLY A N 1
ATOM 1411 C CA . GLY A 1 184 ? 9.003 -15.666 -40.276 1.00 87.12 184 GLY A CA 1
ATOM 1412 C C . GLY A 1 184 ? 10.143 -14.838 -40.885 1.00 87.12 184 GLY A C 1
ATOM 1413 O O . GLY A 1 184 ? 11.051 -15.414 -41.477 1.00 87.12 184 GLY A O 1
ATOM 1414 N N . THR A 1 185 ? 10.172 -13.514 -40.703 1.00 90.81 185 THR A N 1
ATOM 1415 C CA . THR A 1 185 ? 11.277 -12.669 -41.187 1.00 90.81 185 THR A CA 1
ATOM 1416 C C . THR A 1 185 ? 12.329 -12.428 -40.106 1.00 90.81 185 THR A C 1
ATOM 1418 O O . THR A 1 185 ? 12.022 -12.385 -38.916 1.00 90.81 185 THR A O 1
ATOM 1421 N N . ARG A 1 186 ? 13.596 -12.248 -40.514 1.00 91.06 186 ARG A N 1
ATOM 1422 C CA . ARG A 1 186 ? 14.728 -11.902 -39.619 1.00 91.06 186 ARG A CA 1
ATOM 1423 C C . ARG A 1 186 ? 14.912 -12.862 -38.429 1.00 91.06 186 ARG A C 1
ATOM 1425 O O . ARG A 1 186 ? 15.538 -12.492 -37.439 1.00 91.06 186 ARG A O 1
ATOM 1432 N N . THR A 1 187 ? 14.410 -14.089 -38.541 1.00 92.88 187 THR A N 1
ATOM 1433 C CA . THR A 1 187 ? 14.349 -15.097 -37.472 1.00 92.88 187 THR A CA 1
ATOM 1434 C C . THR A 1 187 ? 15.719 -15.407 -36.882 1.00 92.88 187 THR A C 1
ATOM 1436 O O . THR A 1 187 ? 15.885 -15.324 -35.669 1.00 92.88 187 THR A O 1
ATOM 1439 N N . GLU A 1 188 ? 16.722 -15.670 -37.719 1.00 94.88 188 GLU A N 1
ATOM 1440 C CA . GLU A 1 188 ? 18.094 -15.952 -37.272 1.00 94.88 188 GLU A CA 1
ATOM 1441 C C . GLU A 1 188 ? 18.694 -14.793 -36.461 1.00 94.88 188 GLU A C 1
ATOM 1443 O O . GLU A 1 188 ? 19.312 -14.995 -35.413 1.00 94.88 188 GLU A O 1
ATOM 1448 N N . LEU A 1 189 ? 18.478 -13.555 -36.918 1.00 95.12 189 LEU A N 1
ATOM 1449 C CA . LEU A 1 189 ? 18.968 -12.358 -36.239 1.00 95.12 189 LEU A CA 1
ATOM 1450 C C . LEU A 1 189 ? 18.250 -12.137 -34.903 1.00 95.12 189 LEU A C 1
ATOM 1452 O O . LEU A 1 189 ? 18.907 -11.859 -33.903 1.00 95.12 189 LEU A O 1
ATOM 1456 N N . LEU A 1 190 ? 16.922 -12.280 -34.875 1.00 95.06 190 LEU A N 1
ATOM 1457 C CA . LEU A 1 190 ? 16.135 -12.173 -33.646 1.00 95.06 190 LEU A CA 1
ATOM 1458 C C . LEU A 1 190 ? 16.575 -13.229 -32.628 1.00 95.06 190 LEU A C 1
ATOM 1460 O O . LEU A 1 190 ? 16.845 -12.890 -31.481 1.00 95.06 190 LEU A O 1
ATOM 1464 N N . GLN A 1 191 ? 16.750 -14.483 -33.052 1.00 94.19 191 GLN A N 1
ATOM 1465 C CA . GLN A 1 191 ? 17.260 -15.552 -32.191 1.00 94.19 191 GLN A CA 1
ATOM 1466 C C . GLN A 1 191 ? 18.656 -15.237 -31.649 1.00 94.19 191 GLN A C 1
ATOM 1468 O O . GLN A 1 191 ? 18.922 -15.463 -30.470 1.00 94.19 191 GLN A O 1
ATOM 1473 N N . LYS A 1 192 ? 19.548 -14.686 -32.480 1.00 94.38 192 LYS A N 1
ATOM 1474 C CA . LYS A 1 192 ? 20.883 -14.260 -32.044 1.00 94.38 192 LYS A CA 1
ATOM 1475 C C . LYS A 1 192 ? 20.814 -13.178 -30.965 1.00 94.38 192 LYS A C 1
ATOM 1477 O O . LYS A 1 192 ? 21.550 -13.270 -29.985 1.00 94.38 192 LYS A O 1
ATOM 1482 N N . ILE A 1 193 ? 19.945 -12.177 -31.129 1.00 94.62 193 ILE A N 1
ATOM 1483 C CA . ILE A 1 193 ? 19.770 -11.104 -30.139 1.00 94.62 193 ILE A CA 1
ATOM 1484 C C . ILE A 1 193 ? 19.175 -11.664 -28.844 1.00 94.62 193 ILE A C 1
ATOM 1486 O O . ILE A 1 193 ? 19.705 -11.380 -27.777 1.00 94.62 193 ILE A O 1
ATOM 1490 N N . MET A 1 194 ? 18.142 -12.507 -28.930 1.00 92.94 194 MET A N 1
ATOM 1491 C CA . MET A 1 194 ? 17.507 -13.110 -27.752 1.00 92.94 194 MET A CA 1
ATOM 1492 C C . MET A 1 194 ? 18.475 -13.995 -26.958 1.00 92.94 194 MET A C 1
ATOM 1494 O O . MET A 1 194 ? 18.513 -13.926 -25.734 1.00 92.94 194 MET A O 1
ATOM 1498 N N . LYS A 1 195 ? 19.302 -14.800 -27.642 1.00 92.00 195 LYS A N 1
ATOM 1499 C CA . LYS A 1 195 ? 20.357 -15.592 -26.988 1.00 92.00 195 LYS A CA 1
ATOM 1500 C C . LYS A 1 195 ? 21.386 -14.699 -26.300 1.00 92.00 195 LYS A C 1
ATOM 1502 O O . LYS A 1 195 ? 21.836 -15.025 -25.209 1.00 92.00 195 LYS A O 1
ATOM 1507 N N . TRP A 1 196 ? 21.756 -13.584 -26.928 1.00 92.25 196 TRP A N 1
ATOM 1508 C CA . TRP A 1 196 ? 22.670 -12.616 -26.329 1.00 92.25 196 TRP A CA 1
ATOM 1509 C C . TRP A 1 196 ? 22.072 -11.958 -25.077 1.00 92.25 196 TRP A C 1
ATOM 1511 O O . TRP A 1 196 ? 22.759 -11.890 -24.064 1.00 92.25 196 TRP A O 1
ATOM 1521 N N . SER A 1 197 ? 20.805 -11.533 -25.113 1.00 89.94 197 SER A N 1
ATOM 1522 C CA . SER A 1 197 ? 20.185 -10.763 -24.025 1.00 89.94 197 SER A CA 1
ATOM 1523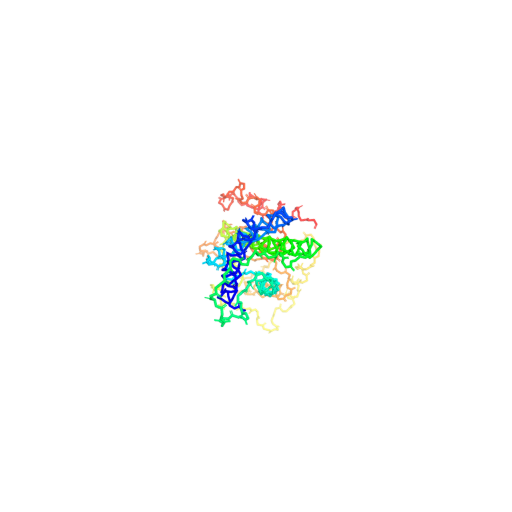 C C . SER A 1 197 ? 20.000 -11.540 -22.722 1.00 89.94 197 SER A C 1
ATOM 1525 O O . SER A 1 197 ? 19.951 -10.927 -21.665 1.00 89.94 197 SER A O 1
ATOM 1527 N N . ILE A 1 198 ? 19.886 -12.870 -22.791 1.00 85.38 198 ILE A N 1
ATOM 1528 C CA . ILE A 1 198 ? 19.747 -13.741 -21.609 1.00 85.38 198 ILE A CA 1
ATOM 1529 C C . ILE A 1 198 ? 21.062 -14.426 -21.219 1.00 85.38 198 ILE A C 1
ATOM 1531 O O . ILE A 1 198 ? 21.117 -15.160 -20.235 1.00 85.38 198 ILE A O 1
ATOM 1535 N N . SER A 1 199 ? 22.122 -14.242 -22.008 1.00 85.56 199 SER A N 1
ATOM 1536 C CA . SER A 1 199 ? 23.415 -14.847 -21.713 1.00 85.56 199 SER A CA 1
ATOM 1537 C C . SER A 1 199 ? 24.055 -14.120 -20.526 1.00 85.56 199 SER A C 1
ATOM 1539 O O . SER A 1 199 ? 24.126 -12.893 -20.554 1.00 85.56 199 SER A O 1
ATOM 1541 N N . PRO A 1 200 ? 24.673 -14.833 -19.565 1.00 79.94 200 PRO A N 1
ATOM 1542 C CA . PRO A 1 200 ? 25.457 -14.233 -18.475 1.00 79.94 200 PRO A CA 1
ATOM 1543 C C . PRO A 1 200 ? 26.814 -13.670 -18.960 1.00 79.94 200 PRO A C 1
ATOM 1545 O O . PRO A 1 200 ? 27.827 -13.728 -18.271 1.00 79.94 200 PRO A O 1
ATOM 1548 N N . SER A 1 201 ? 26.871 -13.183 -20.202 1.00 77.75 201 SER A N 1
ATOM 1549 C CA . SER A 1 201 ? 28.084 -12.691 -20.852 1.00 77.75 201 SER A CA 1
ATOM 1550 C C . SER A 1 201 ? 28.484 -11.318 -20.297 1.00 77.75 201 SER A C 1
ATOM 1552 O O . SER A 1 201 ? 27.607 -10.494 -20.051 1.00 77.75 201 SER A O 1
ATOM 1554 N N . PRO A 1 202 ? 29.788 -10.985 -20.224 1.00 67.50 202 PRO A N 1
ATOM 1555 C CA . PRO A 1 202 ? 30.239 -9.635 -19.865 1.00 67.50 202 PRO A CA 1
ATOM 1556 C C . PRO A 1 202 ? 29.887 -8.559 -20.915 1.00 67.50 202 PRO A C 1
ATOM 1558 O O . PRO A 1 202 ? 30.152 -7.377 -20.708 1.00 67.50 202 PRO A O 1
ATOM 1561 N N . LYS A 1 203 ? 29.337 -8.937 -22.079 1.00 79.38 203 LYS A N 1
ATOM 1562 C CA . LYS A 1 203 ? 28.992 -8.002 -23.160 1.00 79.38 203 LYS A CA 1
ATOM 1563 C C . LYS A 1 203 ? 27.580 -7.441 -22.980 1.00 79.38 203 LYS A C 1
ATOM 1565 O O . LYS A 1 203 ? 26.633 -7.985 -23.539 1.00 79.38 203 LYS A O 1
ATOM 1570 N N . SER A 1 204 ? 27.462 -6.299 -22.308 1.00 86.56 204 SER A N 1
ATOM 1571 C CA . SER A 1 204 ? 26.173 -5.643 -22.011 1.00 86.56 204 SER A CA 1
ATOM 1572 C C . SER A 1 204 ? 25.604 -4.762 -23.135 1.00 86.56 204 SER A C 1
ATOM 1574 O O . SER A 1 204 ? 24.566 -4.132 -22.951 1.00 86.56 204 SER A O 1
ATOM 1576 N N . ILE A 1 205 ? 26.256 -4.693 -24.306 1.00 91.38 205 ILE A N 1
ATOM 1577 C CA . ILE A 1 205 ? 25.805 -3.881 -25.452 1.00 91.38 205 ILE A CA 1
ATOM 1578 C C . ILE A 1 205 ? 25.747 -4.729 -26.728 1.00 91.38 205 ILE A C 1
ATOM 1580 O O . ILE A 1 205 ? 26.755 -5.303 -27.147 1.00 91.38 205 ILE A O 1
ATOM 1584 N N . PHE A 1 206 ? 24.586 -4.740 -27.391 1.00 92.56 206 PHE A N 1
ATOM 1585 C CA . PHE A 1 206 ? 24.411 -5.305 -28.730 1.00 92.56 206 PHE A CA 1
ATOM 1586 C C . PHE A 1 206 ? 24.344 -4.198 -29.777 1.00 92.56 206 PHE A C 1
ATOM 1588 O O . PHE A 1 206 ? 23.428 -3.376 -29.785 1.00 92.56 206 PHE A O 1
ATOM 1595 N N . TRP A 1 207 ? 25.297 -4.199 -30.707 1.00 93.25 207 TRP A N 1
ATOM 1596 C CA . TRP A 1 207 ? 25.353 -3.216 -31.784 1.00 93.25 207 TRP A CA 1
ATOM 1597 C C . TRP A 1 207 ? 24.671 -3.734 -33.060 1.00 93.25 207 TRP A C 1
ATOM 1599 O O . TRP A 1 207 ? 25.247 -4.518 -33.820 1.00 93.25 207 TRP A O 1
ATOM 1609 N N . LEU A 1 208 ? 23.446 -3.269 -33.334 1.00 93.00 208 LEU A N 1
ATOM 1610 C CA . LEU A 1 208 ? 22.709 -3.603 -34.558 1.00 93.00 208 LEU A CA 1
ATOM 1611 C C . LEU A 1 208 ? 23.080 -2.654 -35.715 1.00 93.00 208 LEU A C 1
ATOM 1613 O O . LEU A 1 208 ? 22.456 -1.613 -35.926 1.00 93.00 208 LEU A O 1
ATOM 1617 N N . LYS A 1 209 ? 24.099 -3.026 -36.495 1.00 93.00 209 LYS A N 1
ATOM 1618 C CA . LYS A 1 209 ? 24.540 -2.284 -37.691 1.00 93.00 209 LYS A CA 1
ATOM 1619 C C . LYS A 1 209 ? 23.689 -2.627 -38.920 1.00 93.00 209 LYS A C 1
ATOM 1621 O O . LYS A 1 209 ? 23.383 -3.788 -39.161 1.00 93.00 209 LYS A O 1
ATOM 1626 N N . GLY A 1 210 ? 23.382 -1.626 -39.746 1.00 90.38 210 GLY A N 1
ATOM 1627 C CA . GLY A 1 210 ? 22.732 -1.817 -41.047 1.00 90.38 210 GLY A CA 1
ATOM 1628 C C . GLY A 1 210 ? 22.433 -0.496 -41.753 1.00 90.38 210 GLY A C 1
ATOM 1629 O O . GLY A 1 210 ? 22.395 0.554 -41.102 1.00 90.38 210 GLY A O 1
ATOM 1630 N N . MET A 1 211 ? 22.196 -0.544 -43.066 1.00 90.38 211 MET A N 1
ATOM 1631 C CA . MET A 1 211 ? 21.858 0.635 -43.876 1.00 90.38 211 MET A CA 1
ATOM 1632 C C . MET A 1 211 ? 20.588 1.336 -43.366 1.00 90.38 211 MET A C 1
ATOM 1634 O O . MET A 1 211 ? 19.768 0.751 -42.649 1.00 90.38 211 MET A O 1
ATOM 1638 N N . ALA A 1 212 ? 20.428 2.622 -43.676 1.00 87.75 212 ALA A N 1
ATOM 1639 C CA . ALA A 1 212 ? 19.179 3.328 -43.395 1.00 87.75 212 ALA A CA 1
ATOM 1640 C C . ALA A 1 212 ? 17.995 2.607 -44.072 1.00 87.75 212 ALA A C 1
ATOM 1642 O O . ALA A 1 212 ? 18.160 1.995 -45.122 1.00 87.75 212 ALA A O 1
ATOM 1643 N N . GLY A 1 213 ? 16.823 2.608 -43.432 1.00 84.31 213 GLY A N 1
ATOM 1644 C CA . GLY A 1 213 ? 15.622 1.957 -43.974 1.00 84.31 213 GLY A CA 1
ATOM 1645 C C . GLY A 1 213 ? 15.543 0.430 -43.824 1.00 84.31 213 GLY A C 1
ATOM 1646 O O . GLY A 1 213 ? 14.494 -0.140 -44.085 1.00 84.31 213 GLY A O 1
ATOM 1647 N N . THR A 1 214 ? 16.573 -0.267 -43.324 1.00 89.62 214 THR A N 1
ATOM 1648 C CA . THR A 1 214 ? 16.550 -1.747 -43.226 1.00 89.62 214 THR A CA 1
ATOM 1649 C C . THR A 1 214 ? 15.758 -2.314 -42.035 1.00 89.62 214 THR A C 1
ATOM 1651 O O . THR A 1 214 ? 15.979 -3.460 -41.646 1.00 89.62 214 THR A O 1
ATOM 1654 N N . GLY A 1 215 ? 14.886 -1.523 -41.399 1.00 88.25 215 GLY A N 1
ATOM 1655 C CA . GLY A 1 215 ? 14.025 -1.993 -40.303 1.00 88.25 215 GLY A CA 1
ATOM 1656 C C . GLY A 1 215 ? 14.720 -2.225 -38.952 1.00 88.25 215 GLY A C 1
ATOM 1657 O O . GLY A 1 215 ? 14.254 -3.031 -38.154 1.00 88.25 215 GLY A O 1
ATOM 1658 N N . LYS A 1 216 ? 15.831 -1.536 -38.655 1.00 92.06 216 LYS A N 1
ATOM 1659 C CA . LYS A 1 216 ? 16.548 -1.690 -37.368 1.00 92.06 216 LYS A CA 1
ATOM 1660 C C . LYS A 1 216 ? 15.662 -1.393 -36.150 1.00 92.06 216 LYS A C 1
ATOM 1662 O O . LYS A 1 216 ? 15.645 -2.180 -35.213 1.00 92.06 216 LYS A O 1
ATOM 1667 N N . SER A 1 217 ? 14.896 -0.301 -36.185 1.00 88.94 217 SER A N 1
ATOM 1668 C CA . SER A 1 217 ? 13.972 0.056 -35.098 1.00 88.94 217 SER A CA 1
ATOM 1669 C C . SER A 1 217 ? 12.871 -0.995 -34.920 1.00 88.94 217 SER A C 1
ATOM 1671 O O . SER A 1 217 ? 12.557 -1.370 -33.795 1.00 88.94 217 SER A O 1
ATOM 1673 N N . THR A 1 218 ? 12.358 -1.541 -36.027 1.00 91.38 218 THR A N 1
ATOM 1674 C CA . THR A 1 218 ? 11.397 -2.655 -36.042 1.00 91.38 218 THR A CA 1
ATOM 1675 C C . THR A 1 218 ? 11.963 -3.908 -35.368 1.00 91.38 218 THR A C 1
ATOM 1677 O O . THR A 1 218 ? 11.280 -4.534 -34.556 1.00 91.38 218 THR A O 1
ATOM 1680 N N . ILE A 1 219 ? 13.233 -4.242 -35.627 1.00 93.44 219 ILE A N 1
ATOM 1681 C CA . ILE A 1 219 ? 13.929 -5.347 -34.948 1.00 93.44 219 ILE A CA 1
ATOM 1682 C C . ILE A 1 219 ? 14.021 -5.074 -33.441 1.00 93.44 219 ILE A C 1
ATOM 1684 O O . ILE A 1 219 ? 13.609 -5.923 -32.655 1.00 93.44 219 ILE A O 1
ATOM 1688 N N . SER A 1 220 ? 14.489 -3.891 -33.025 1.00 92.50 220 SER A N 1
ATOM 1689 C CA . SER A 1 220 ? 14.613 -3.542 -31.601 1.00 92.50 220 SER A CA 1
ATOM 1690 C C . SER A 1 220 ? 13.279 -3.606 -30.851 1.00 92.50 220 SER A C 1
ATOM 1692 O O . SER A 1 220 ? 13.238 -4.112 -29.732 1.00 92.50 220 SER A O 1
ATOM 1694 N N . ARG A 1 221 ? 12.172 -3.157 -31.462 1.00 90.19 221 ARG A N 1
ATOM 1695 C CA . ARG A 1 221 ? 10.827 -3.278 -30.864 1.00 90.19 221 ARG A CA 1
ATOM 1696 C C . ARG A 1 221 ? 10.360 -4.718 -30.755 1.00 90.19 221 ARG A C 1
ATOM 1698 O O . ARG A 1 221 ? 9.792 -5.095 -29.737 1.00 90.19 221 ARG A O 1
ATOM 1705 N N . THR A 1 222 ? 10.619 -5.524 -31.781 1.00 92.25 222 THR A N 1
ATOM 1706 C CA . THR A 1 222 ? 10.288 -6.955 -31.760 1.00 92.25 222 THR A CA 1
ATOM 1707 C C . THR A 1 222 ? 11.031 -7.658 -30.624 1.00 92.25 222 THR A C 1
ATOM 1709 O O . THR A 1 222 ? 10.431 -8.425 -29.882 1.00 92.25 222 THR A O 1
ATOM 1712 N N . VAL A 1 223 ? 12.315 -7.342 -30.431 1.00 93.44 223 VAL A N 1
ATOM 1713 C CA . VAL A 1 223 ? 13.119 -7.867 -29.317 1.00 93.44 223 VAL A CA 1
ATOM 1714 C C . VAL A 1 223 ? 12.577 -7.399 -27.967 1.00 93.44 223 VAL A C 1
ATOM 1716 O O . VAL A 1 223 ? 12.381 -8.229 -27.084 1.00 93.44 223 VAL A O 1
ATOM 1719 N N . ALA A 1 224 ? 12.294 -6.102 -27.803 1.00 92.62 224 ALA A N 1
ATOM 1720 C CA . ALA A 1 224 ? 11.724 -5.570 -26.564 1.00 92.62 224 ALA A CA 1
ATOM 1721 C C . ALA A 1 224 ? 10.398 -6.265 -26.212 1.00 92.62 224 ALA A C 1
ATOM 1723 O O . ALA A 1 224 ? 10.209 -6.680 -25.071 1.00 92.62 224 ALA A O 1
ATOM 1724 N N . ARG A 1 225 ? 9.527 -6.489 -27.207 1.00 91.19 225 ARG A N 1
ATOM 1725 C CA . ARG A 1 225 ? 8.293 -7.262 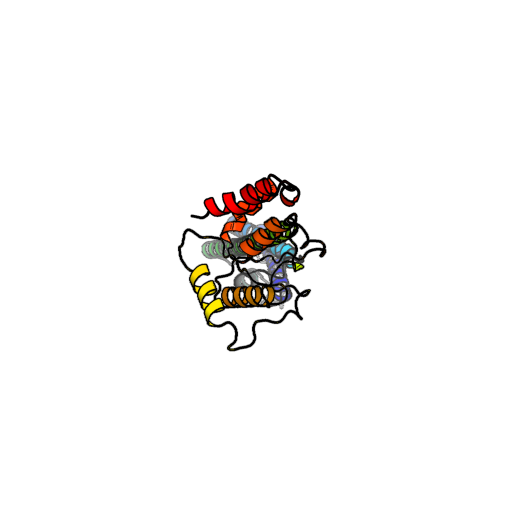-27.029 1.00 91.19 225 ARG A CA 1
ATOM 1726 C C . ARG A 1 225 ? 8.560 -8.683 -26.564 1.00 91.19 225 ARG A C 1
ATOM 1728 O O . ARG A 1 225 ? 8.024 -9.072 -25.537 1.00 91.19 225 ARG A O 1
ATOM 1735 N N . SER A 1 226 ? 9.417 -9.423 -27.257 1.00 91.81 226 SER A N 1
ATOM 1736 C CA . SER A 1 226 ? 9.755 -10.796 -26.872 1.00 91.81 226 SER A CA 1
ATOM 1737 C C . SER A 1 226 ? 10.344 -10.886 -25.458 1.00 91.81 226 SER A C 1
ATOM 1739 O O . SER A 1 226 ? 10.052 -11.827 -24.722 1.00 91.81 226 SER A O 1
ATOM 1741 N N . LEU A 1 227 ? 11.158 -9.908 -25.046 1.00 92.62 227 LEU A N 1
ATOM 1742 C CA . LEU A 1 227 ? 11.709 -9.852 -23.690 1.00 92.62 227 LEU A CA 1
ATOM 1743 C C . LEU A 1 227 ? 10.641 -9.521 -22.647 1.00 92.62 227 LEU A C 1
ATOM 1745 O O . LEU A 1 227 ? 10.618 -10.150 -21.596 1.00 92.62 227 LEU A O 1
ATOM 1749 N N . ARG A 1 228 ? 9.726 -8.590 -22.931 1.00 91.19 228 ARG A N 1
ATOM 1750 C CA . ARG A 1 228 ? 8.589 -8.296 -22.048 1.00 91.19 228 ARG A CA 1
ATOM 1751 C C . ARG A 1 228 ? 7.680 -9.515 -21.899 1.00 91.19 228 ARG A C 1
ATOM 1753 O O . ARG A 1 228 ? 7.339 -9.881 -20.781 1.00 91.19 228 ARG A O 1
ATOM 1760 N N . ASP A 1 229 ? 7.339 -10.167 -23.006 1.00 90.88 229 ASP A N 1
ATOM 1761 C CA . ASP A 1 229 ? 6.431 -11.318 -23.028 1.00 90.88 229 ASP A CA 1
ATOM 1762 C C . ASP A 1 229 ? 7.039 -12.542 -22.300 1.00 90.88 229 ASP A C 1
ATOM 1764 O O . ASP A 1 229 ? 6.314 -13.423 -21.847 1.00 90.88 229 ASP A O 1
ATOM 1768 N N . THR A 1 230 ? 8.366 -12.570 -22.118 1.00 91.06 230 THR A N 1
ATOM 1769 C CA . THR A 1 230 ? 9.090 -13.567 -21.303 1.00 91.06 230 THR A CA 1
ATOM 1770 C C . THR A 1 230 ? 9.505 -13.050 -19.917 1.00 91.06 230 THR A C 1
ATOM 1772 O O . THR A 1 230 ? 10.271 -13.715 -19.226 1.00 91.06 230 THR A O 1
ATOM 1775 N N . ASN A 1 231 ? 9.009 -11.879 -19.500 1.00 89.75 231 ASN A N 1
ATOM 1776 C CA . ASN A 1 231 ? 9.327 -11.193 -18.240 1.00 89.75 231 ASN A CA 1
ATOM 1777 C C . ASN A 1 231 ? 10.829 -10.904 -18.001 1.00 89.75 231 ASN A C 1
ATOM 1779 O O . ASN A 1 231 ? 11.280 -10.768 -16.868 1.00 89.75 231 ASN A O 1
ATOM 1783 N N . ASN A 1 232 ? 11.602 -10.774 -19.079 1.00 90.69 232 ASN A N 1
ATOM 1784 C CA . ASN A 1 232 ? 13.038 -10.475 -19.070 1.00 90.69 232 ASN A CA 1
ATOM 1785 C C . ASN A 1 232 ? 13.356 -9.006 -19.417 1.00 90.69 232 ASN A C 1
ATOM 1787 O O . ASN A 1 232 ? 14.525 -8.637 -19.528 1.00 90.69 232 ASN A O 1
ATOM 1791 N N . LEU A 1 233 ? 12.343 -8.155 -19.625 1.00 92.25 233 LEU A N 1
ATOM 1792 C CA . LEU A 1 233 ? 12.522 -6.721 -19.871 1.00 92.25 233 LEU A CA 1
ATOM 1793 C C . LEU A 1 2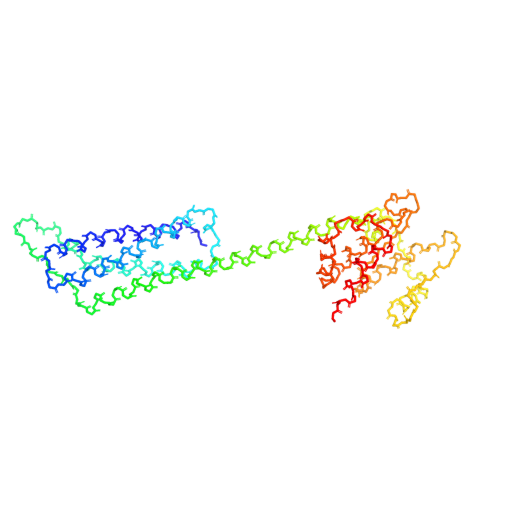33 ? 12.203 -5.911 -18.609 1.00 92.25 233 LEU A C 1
ATOM 1795 O O . LEU A 1 233 ? 11.040 -5.628 -18.341 1.00 92.25 233 LEU A O 1
ATOM 1799 N N . GLY A 1 234 ? 13.235 -5.488 -17.875 1.00 92.12 234 GLY A N 1
ATOM 1800 C CA . GLY A 1 234 ? 13.052 -4.638 -16.692 1.00 92.12 234 GLY A CA 1
ATOM 1801 C C . GLY A 1 234 ? 12.712 -3.179 -17.019 1.00 92.12 234 GLY A C 1
ATOM 1802 O O . GLY A 1 234 ? 11.916 -2.552 -16.324 1.00 92.12 234 GLY A O 1
ATOM 1803 N N . ALA A 1 235 ? 13.305 -2.626 -18.082 1.00 93.62 235 ALA A N 1
ATOM 1804 C CA . ALA A 1 235 ? 13.015 -1.279 -18.568 1.00 93.62 235 ALA A CA 1
ATOM 1805 C C . ALA A 1 235 ? 13.443 -1.086 -20.032 1.00 93.62 235 ALA A C 1
ATOM 1807 O O . ALA A 1 235 ? 14.257 -1.834 -20.571 1.00 93.62 235 ALA A O 1
ATOM 1808 N N . SER A 1 236 ? 12.908 -0.051 -20.675 1.00 93.81 236 SER A N 1
ATOM 1809 C CA . SER A 1 236 ? 13.184 0.333 -22.056 1.00 93.81 236 SER A CA 1
ATOM 1810 C C . SER A 1 236 ? 13.121 1.850 -22.249 1.00 93.81 236 SER A C 1
ATOM 1812 O O . SER A 1 236 ? 12.329 2.549 -21.614 1.00 93.81 236 SER A O 1
ATOM 1814 N N . PHE A 1 237 ? 13.948 2.348 -23.168 1.00 93.69 237 PHE A N 1
ATOM 1815 C CA . PHE A 1 237 ? 13.913 3.730 -23.636 1.00 93.69 237 PHE A CA 1
ATOM 1816 C C . PHE A 1 237 ? 14.294 3.778 -25.119 1.00 93.69 237 PHE A C 1
ATOM 1818 O O . PHE A 1 237 ? 15.365 3.305 -25.504 1.00 93.69 237 PHE A O 1
ATOM 1825 N N . PHE A 1 238 ? 13.436 4.362 -25.952 1.00 91.50 238 PHE A N 1
ATOM 1826 C CA . PHE A 1 238 ? 13.650 4.508 -27.390 1.00 91.50 238 PHE A CA 1
ATOM 1827 C C . PHE A 1 238 ? 13.941 5.970 -27.735 1.00 91.50 238 PHE A C 1
ATOM 1829 O O . PHE A 1 238 ? 13.027 6.792 -27.813 1.00 91.50 238 PHE A O 1
ATOM 1836 N N . PHE A 1 239 ? 15.216 6.281 -27.982 1.00 91.25 239 PHE A N 1
ATOM 1837 C CA . PHE A 1 239 ? 15.637 7.600 -28.456 1.00 91.25 239 PHE A CA 1
ATOM 1838 C C . PHE A 1 239 ? 15.078 7.899 -29.850 1.00 91.25 239 PHE A C 1
ATOM 1840 O O . PHE A 1 239 ? 15.153 7.065 -30.755 1.00 91.25 239 PHE A O 1
ATOM 1847 N N . LYS A 1 240 ? 14.583 9.123 -30.038 1.00 87.25 240 LYS A N 1
ATOM 1848 C CA . LYS A 1 240 ? 14.031 9.607 -31.304 1.00 87.25 240 LYS A CA 1
ATOM 1849 C C . LYS A 1 240 ? 14.429 11.064 -31.507 1.00 87.25 240 LYS A C 1
ATOM 1851 O O . LYS A 1 240 ? 14.043 11.953 -30.758 1.00 87.25 240 LYS A O 1
ATOM 1856 N N . ARG A 1 241 ? 15.274 11.311 -32.510 1.00 86.06 241 ARG A N 1
ATOM 1857 C CA . ARG A 1 241 ? 15.823 12.648 -32.771 1.00 86.06 241 ARG A CA 1
ATOM 1858 C C . ARG A 1 241 ? 14.703 13.617 -33.156 1.00 86.06 241 ARG A C 1
ATOM 1860 O O . ARG A 1 241 ? 13.897 13.295 -34.020 1.00 86.06 241 ARG A O 1
ATOM 1867 N N . GLY A 1 242 ? 14.710 14.804 -32.550 1.00 84.06 242 GLY A N 1
ATOM 1868 C CA . GLY A 1 242 ? 13.701 15.844 -32.789 1.00 84.06 242 GLY A CA 1
ATOM 1869 C C . GLY A 1 242 ? 12.405 15.664 -31.995 1.00 84.06 242 GLY A C 1
ATOM 1870 O O . GLY A 1 242 ? 11.523 16.504 -32.110 1.00 84.06 242 GLY A O 1
ATOM 1871 N N . ASP A 1 243 ? 12.301 14.611 -31.181 1.00 81.31 243 ASP A N 1
ATOM 1872 C CA . ASP A 1 243 ? 11.103 14.298 -30.405 1.00 81.31 243 ASP A CA 1
ATOM 1873 C C . ASP A 1 243 ? 11.321 14.631 -28.924 1.00 81.31 243 ASP A C 1
ATOM 1875 O O . ASP A 1 243 ? 11.913 13.831 -28.207 1.00 81.31 243 ASP A O 1
ATOM 1879 N N . GLY A 1 244 ? 10.919 15.835 -28.497 1.00 86.81 244 GLY A N 1
ATOM 1880 C CA . GLY A 1 244 ? 10.959 16.356 -27.116 1.00 86.81 244 GLY A CA 1
ATOM 1881 C C . GLY A 1 244 ? 11.847 15.593 -26.119 1.00 86.81 244 GLY A C 1
ATOM 1882 O O . GLY A 1 244 ? 13.080 15.672 -26.165 1.00 86.81 244 GLY A O 1
ATOM 1883 N N . ASP A 1 245 ? 11.202 14.834 -25.230 1.00 86.06 245 ASP A N 1
ATOM 1884 C CA . ASP A 1 245 ? 11.839 14.052 -24.159 1.00 86.06 245 ASP A CA 1
ATOM 1885 C C . ASP A 1 245 ? 12.678 12.856 -24.648 1.00 86.06 245 ASP A C 1
ATOM 1887 O O . ASP A 1 245 ? 13.558 12.381 -23.929 1.00 86.06 245 ASP A O 1
ATOM 1891 N N . ARG A 1 246 ? 12.435 12.366 -25.869 1.00 87.50 246 ARG A N 1
ATOM 1892 C CA . ARG A 1 246 ? 13.147 11.239 -26.505 1.00 87.50 246 ARG A CA 1
ATOM 1893 C C . ARG A 1 246 ? 14.346 11.688 -27.340 1.00 87.50 246 ARG A C 1
ATOM 1895 O O . ARG A 1 246 ? 15.154 10.855 -27.760 1.00 87.50 246 ARG A O 1
ATOM 1902 N N . GLY A 1 247 ? 14.471 12.988 -27.592 1.00 87.62 247 GLY A N 1
ATOM 1903 C CA . GLY A 1 247 ? 15.507 13.587 -28.428 1.00 87.62 247 GLY A CA 1
ATOM 1904 C C . GLY A 1 247 ? 16.846 13.770 -27.723 1.00 87.62 247 GLY A C 1
ATOM 1905 O O . GLY A 1 247 ? 17.847 14.032 -28.388 1.00 87.62 247 GLY A O 1
ATOM 1906 N N . ASN A 1 248 ? 16.880 13.630 -26.398 1.00 88.81 248 ASN A N 1
ATOM 1907 C CA . ASN A 1 248 ? 18.080 13.763 -25.583 1.00 88.81 248 ASN A CA 1
ATOM 1908 C C . ASN A 1 248 ? 18.030 12.821 -24.365 1.00 88.81 248 ASN A C 1
ATOM 1910 O O . ASN A 1 248 ? 17.040 12.138 -24.124 1.00 88.81 248 ASN A O 1
ATOM 1914 N N . ALA A 1 249 ? 19.120 12.765 -23.598 1.00 91.75 249 ALA A N 1
ATOM 1915 C CA . ALA A 1 249 ? 19.265 11.835 -22.479 1.00 91.75 249 ALA A CA 1
ATOM 1916 C C . ALA A 1 249 ? 18.718 12.349 -21.135 1.00 91.75 249 ALA A C 1
ATOM 1918 O O . ALA A 1 249 ? 18.754 11.600 -20.163 1.00 91.75 249 ALA A O 1
ATOM 1919 N N . LYS A 1 250 ? 18.186 13.580 -21.052 1.00 90.31 250 LYS A N 1
ATOM 1920 C CA . LYS A 1 250 ? 17.732 14.192 -19.786 1.00 90.31 250 LYS A CA 1
ATOM 1921 C C . LYS A 1 250 ? 16.726 13.313 -19.040 1.00 90.31 250 LYS A C 1
ATOM 1923 O O . LYS A 1 250 ? 16.758 13.239 -17.819 1.00 90.31 250 LYS A O 1
ATOM 1928 N N . LYS A 1 251 ? 15.846 12.636 -19.780 1.00 92.12 251 LYS A N 1
ATOM 1929 C CA . LYS A 1 251 ? 14.782 11.781 -19.238 1.00 92.12 251 LYS A CA 1
ATOM 1930 C C . LYS A 1 251 ? 15.155 10.299 -19.198 1.00 92.12 251 LYS A C 1
ATOM 1932 O O . LYS A 1 251 ? 14.349 9.493 -18.743 1.00 92.12 251 LYS A O 1
ATOM 1937 N N . PHE A 1 252 ? 16.359 9.924 -19.631 1.00 94.19 252 PHE A N 1
ATOM 1938 C CA . PHE A 1 252 ? 16.767 8.527 -19.780 1.00 94.19 252 PHE A CA 1
ATOM 1939 C C . PHE A 1 252 ? 16.762 7.773 -18.442 1.00 94.19 252 PHE A C 1
ATOM 1941 O O . PHE A 1 252 ? 15.958 6.860 -18.251 1.00 94.19 252 PHE A O 1
ATOM 1948 N N . PHE A 1 253 ? 17.592 8.184 -17.480 1.00 95.56 253 PHE A N 1
ATOM 1949 C CA . PHE A 1 253 ? 17.695 7.495 -16.190 1.00 95.56 253 PHE A CA 1
ATOM 1950 C C . PHE A 1 253 ? 16.441 7.608 -15.312 1.00 95.56 253 PHE A C 1
ATOM 1952 O O . PHE A 1 253 ? 16.059 6.580 -14.748 1.00 95.56 253 PHE A O 1
ATOM 1959 N N . PRO A 1 254 ? 15.736 8.757 -15.222 1.00 94.50 254 PRO A N 1
ATOM 1960 C CA . PRO A 1 254 ? 14.468 8.831 -14.498 1.00 94.50 254 PRO A CA 1
ATOM 1961 C C . PRO A 1 254 ? 13.425 7.857 -15.056 1.00 94.50 254 PRO A C 1
ATOM 1963 O O . PRO A 1 254 ? 12.745 7.172 -14.294 1.00 94.50 254 PRO A O 1
ATOM 1966 N N . THR A 1 255 ? 13.349 7.723 -16.386 1.00 93.56 255 THR A N 1
ATOM 1967 C CA . THR A 1 255 ? 12.423 6.788 -17.045 1.00 93.56 255 THR A CA 1
ATOM 1968 C C . THR A 1 255 ? 12.775 5.335 -16.745 1.00 93.56 255 THR A C 1
ATOM 1970 O O . THR A 1 255 ? 11.892 4.569 -16.359 1.00 93.56 255 THR A O 1
ATOM 1973 N N . LEU A 1 256 ? 14.051 4.951 -16.879 1.00 94.81 256 LEU A N 1
ATOM 1974 C CA . LEU A 1 256 ? 14.488 3.588 -16.567 1.00 94.81 256 LEU A CA 1
ATOM 1975 C C . LEU A 1 256 ? 14.274 3.251 -15.090 1.00 94.81 256 LEU A C 1
ATOM 1977 O O . LEU A 1 256 ? 13.745 2.189 -14.787 1.00 94.81 256 LEU A O 1
ATOM 1981 N N . THR A 1 257 ? 14.613 4.167 -14.181 1.00 94.50 257 THR A N 1
ATOM 1982 C CA . THR A 1 257 ? 14.415 3.991 -12.732 1.00 94.50 257 THR A CA 1
ATOM 1983 C C . THR A 1 257 ? 12.942 3.765 -12.409 1.00 94.50 257 THR A C 1
ATOM 1985 O O . THR A 1 257 ? 12.601 2.813 -11.710 1.00 94.50 257 THR A O 1
ATOM 1988 N N . ARG A 1 258 ? 12.052 4.585 -12.983 1.00 92.69 258 ARG A N 1
ATOM 1989 C CA . ARG A 1 258 ? 10.602 4.444 -12.814 1.00 92.69 258 ARG A CA 1
ATOM 1990 C C . ARG A 1 258 ? 10.110 3.072 -13.279 1.00 92.69 258 ARG A C 1
ATOM 1992 O O . ARG A 1 258 ? 9.345 2.434 -12.567 1.00 92.69 258 ARG A O 1
ATOM 1999 N N . GLN A 1 259 ? 10.540 2.615 -14.455 1.00 92.38 259 GLN A N 1
ATOM 2000 C CA . GLN A 1 259 ? 10.153 1.302 -14.985 1.00 92.38 259 GLN A CA 1
ATOM 2001 C C . GLN A 1 259 ? 10.719 0.152 -14.134 1.00 92.38 259 GLN A C 1
ATOM 2003 O O . GLN A 1 259 ? 9.978 -0.759 -13.774 1.00 92.38 259 GLN A O 1
ATOM 2008 N N . LEU A 1 260 ? 11.983 0.239 -13.711 1.00 92.62 260 LEU A N 1
ATOM 2009 C CA . LEU A 1 260 ? 12.621 -0.772 -12.863 1.00 92.62 260 LEU A CA 1
ATOM 2010 C C . LEU A 1 260 ? 11.982 -0.872 -11.474 1.00 92.62 260 LEU A C 1
ATOM 2012 O O . LEU A 1 260 ? 11.831 -1.978 -10.976 1.00 92.62 260 LEU A O 1
ATOM 2016 N N . MET A 1 261 ? 11.545 0.235 -10.866 1.00 91.06 261 MET A N 1
ATOM 2017 C CA . MET A 1 261 ? 10.799 0.218 -9.594 1.00 91.06 261 MET A CA 1
ATOM 2018 C C . MET A 1 261 ? 9.420 -0.447 -9.703 1.00 91.06 261 MET A C 1
ATOM 2020 O O . MET A 1 261 ? 8.872 -0.929 -8.703 1.00 91.06 261 MET A O 1
ATOM 2024 N N . LEU A 1 262 ? 8.816 -0.414 -10.894 1.00 88.25 262 LEU A N 1
ATOM 2025 C CA . LEU A 1 262 ? 7.567 -1.118 -11.175 1.00 88.25 262 LEU A CA 1
ATOM 2026 C C . LEU A 1 262 ? 7.821 -2.610 -11.405 1.00 88.25 262 LEU A C 1
ATOM 2028 O O . LEU A 1 262 ? 7.014 -3.419 -10.959 1.00 88.25 262 LEU A O 1
ATOM 2032 N N . TRP A 1 263 ? 8.941 -2.954 -12.045 1.00 89.81 263 TRP A N 1
ATOM 2033 C CA . TRP A 1 263 ? 9.337 -4.334 -12.325 1.00 89.81 263 TRP A CA 1
ATOM 2034 C C . TRP A 1 263 ? 9.870 -5.079 -11.088 1.00 89.81 263 TRP A C 1
ATOM 2036 O O . TRP A 1 263 ? 9.420 -6.185 -10.807 1.00 89.81 263 TRP A O 1
ATOM 2046 N N . ASN A 1 264 ? 10.770 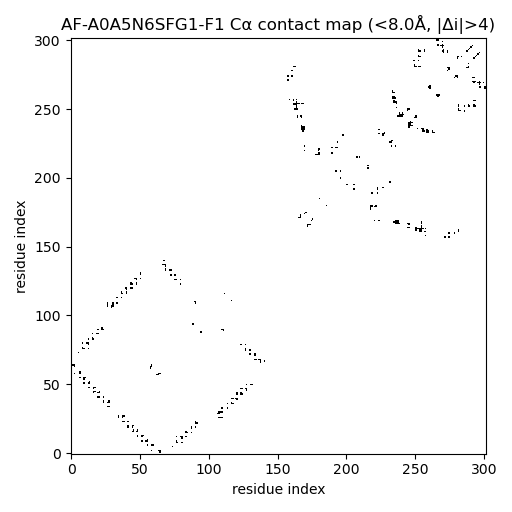-4.468 -10.311 1.00 89.19 264 ASN A N 1
ATOM 2047 C CA . ASN A 1 264 ? 11.280 -4.997 -9.046 1.00 89.19 264 ASN A CA 1
ATOM 2048 C C . ASN A 1 264 ? 11.038 -3.984 -7.911 1.00 89.19 264 ASN A C 1
ATOM 2050 O O . ASN A 1 264 ? 11.641 -2.908 -7.848 1.00 89.19 264 ASN A O 1
ATOM 2054 N N . SER A 1 265 ? 10.149 -4.351 -6.986 1.00 87.19 265 SER A N 1
ATOM 2055 C CA . SER A 1 265 ? 9.755 -3.506 -5.859 1.00 87.19 265 SER A CA 1
ATOM 2056 C C . SER A 1 265 ? 10.860 -3.259 -4.832 1.00 87.19 265 SER A C 1
ATOM 2058 O O . SER A 1 265 ? 10.762 -2.282 -4.093 1.00 87.19 265 SER A O 1
ATOM 2060 N N . GLU A 1 266 ? 11.904 -4.084 -4.779 1.00 89.12 266 GLU A N 1
ATOM 2061 C CA . GLU A 1 266 ? 12.994 -3.940 -3.804 1.00 89.12 266 GLU A CA 1
ATOM 2062 C C . GLU A 1 266 ? 13.857 -2.701 -4.081 1.00 89.12 266 GLU A C 1
ATOM 2064 O O . GLU A 1 266 ? 14.311 -2.038 -3.147 1.00 89.12 266 GLU A O 1
ATOM 2069 N N . LEU A 1 267 ? 13.976 -2.279 -5.350 1.00 90.00 267 LEU A N 1
ATOM 2070 C CA . LEU A 1 267 ? 14.681 -1.037 -5.700 1.00 90.00 267 LEU A CA 1
ATOM 2071 C C . LEU A 1 267 ? 14.031 0.204 -5.078 1.00 90.00 267 LEU A C 1
ATOM 2073 O O . LEU A 1 267 ? 14.698 1.229 -4.905 1.00 90.00 267 LEU A O 1
ATOM 2077 N N . ARG A 1 268 ? 12.731 0.143 -4.760 1.00 87.94 268 ARG A N 1
ATOM 2078 C CA . ARG A 1 268 ? 11.949 1.317 -4.350 1.00 87.94 268 ARG A CA 1
ATOM 2079 C C . ARG A 1 268 ? 12.533 1.988 -3.122 1.00 87.94 268 ARG A C 1
ATOM 2081 O O . ARG A 1 268 ? 12.644 3.208 -3.114 1.00 87.94 268 ARG A O 1
ATOM 2088 N N . PHE A 1 269 ? 12.940 1.211 -2.121 1.00 87.44 269 PHE A N 1
ATOM 2089 C CA . PHE A 1 269 ? 13.485 1.762 -0.883 1.00 87.44 269 PHE A CA 1
ATOM 2090 C C . PHE A 1 269 ? 14.777 2.552 -1.135 1.00 87.44 269 PHE A C 1
ATOM 2092 O O . PHE A 1 269 ? 14.935 3.679 -0.660 1.00 87.44 269 PHE A O 1
ATOM 2099 N N . GLY A 1 270 ? 15.686 1.990 -1.941 1.00 91.06 270 GLY A N 1
ATOM 2100 C CA . GLY A 1 270 ? 16.937 2.646 -2.311 1.00 91.06 270 GLY A CA 1
ATOM 2101 C C . GLY A 1 270 ? 16.707 3.955 -3.067 1.00 91.06 270 GLY A C 1
ATOM 2102 O O . GLY A 1 270 ? 17.307 4.973 -2.721 1.00 91.06 270 GLY A O 1
ATOM 2103 N N . VAL A 1 271 ? 15.800 3.945 -4.050 1.00 92.56 271 VAL A N 1
ATOM 2104 C CA . VAL A 1 271 ? 15.469 5.128 -4.859 1.00 92.56 271 VAL A CA 1
ATOM 2105 C C . VAL A 1 271 ? 14.735 6.190 -4.039 1.00 92.56 271 VAL A C 1
ATOM 2107 O O . VAL A 1 271 ? 15.084 7.366 -4.113 1.00 92.56 271 VAL A O 1
ATOM 2110 N N . GLN A 1 272 ? 13.768 5.796 -3.210 1.00 90.81 272 GLN A N 1
ATOM 2111 C CA . GLN A 1 272 ? 13.026 6.707 -2.337 1.00 90.81 272 GLN A CA 1
ATOM 2112 C C . GLN A 1 272 ? 13.963 7.443 -1.375 1.00 90.81 272 GLN A C 1
ATOM 2114 O O . GLN A 1 272 ? 13.854 8.656 -1.196 1.00 90.81 272 GLN A O 1
ATOM 2119 N N . LYS A 1 273 ? 14.942 6.736 -0.797 1.00 90.75 273 LYS A N 1
ATOM 2120 C CA . LYS A 1 273 ? 15.966 7.360 0.049 1.00 90.75 273 LYS A CA 1
ATOM 2121 C C . LYS A 1 273 ? 16.753 8.430 -0.713 1.00 90.75 273 LYS A C 1
ATOM 2123 O O . LYS A 1 273 ? 16.996 9.502 -0.161 1.00 90.75 273 LYS A O 1
ATOM 2128 N N . THR A 1 274 ? 17.116 8.164 -1.969 1.00 92.69 274 THR A N 1
ATOM 2129 C CA . THR A 1 274 ? 17.778 9.148 -2.837 1.00 92.69 274 THR A CA 1
ATOM 2130 C C . THR A 1 274 ? 16.879 10.359 -3.094 1.00 92.69 274 THR A C 1
ATOM 2132 O O . THR A 1 274 ? 17.321 11.481 -2.874 1.00 92.69 274 THR A O 1
ATOM 2135 N N . LEU A 1 275 ? 15.616 10.154 -3.487 1.00 91.81 275 LEU A N 1
ATOM 2136 C CA . LEU A 1 275 ? 14.667 11.239 -3.787 1.00 91.81 275 LEU A CA 1
ATOM 2137 C C . LEU A 1 275 ? 14.339 12.111 -2.567 1.00 91.81 275 LEU A C 1
ATOM 2139 O O . LEU A 1 275 ? 14.085 13.303 -2.711 1.00 91.81 275 LEU A O 1
ATOM 2143 N N . ASN A 1 276 ? 14.330 11.531 -1.366 1.00 90.06 276 ASN A N 1
ATOM 2144 C CA . ASN A 1 276 ? 14.105 12.279 -0.129 1.00 90.06 276 ASN A CA 1
ATOM 2145 C C . ASN A 1 276 ? 15.319 13.121 0.277 1.00 90.06 27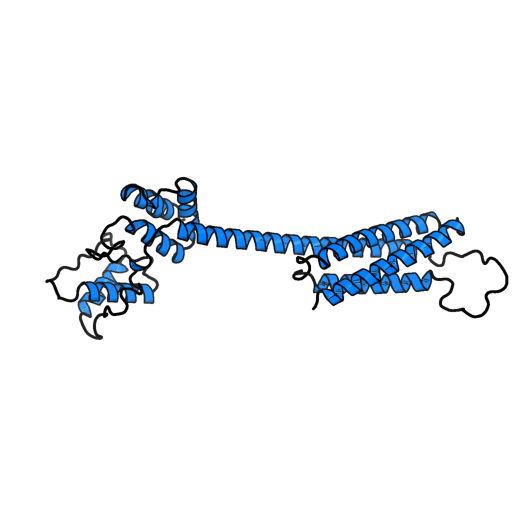6 ASN A C 1
ATOM 2147 O O . ASN A 1 276 ? 15.149 14.180 0.874 1.00 90.06 276 ASN A O 1
ATOM 2151 N N . HIS A 1 277 ? 16.533 12.658 -0.028 1.00 92.44 277 HIS A N 1
ATOM 2152 C CA . HIS A 1 277 ? 17.759 13.396 0.271 1.00 92.44 277 HIS A CA 1
ATOM 2153 C C . HIS A 1 277 ? 18.085 14.458 -0.789 1.00 92.44 277 HIS A C 1
ATOM 2155 O O . HIS A 1 277 ? 18.636 15.504 -0.461 1.00 92.44 277 HIS A O 1
ATOM 2161 N N . ASP A 1 278 ? 17.754 14.186 -2.052 1.00 93.12 278 ASP A N 1
ATOM 2162 C CA . ASP A 1 278 ? 18.106 15.010 -3.207 1.00 93.12 278 ASP A CA 1
ATOM 2163 C C . ASP A 1 278 ? 16.913 15.104 -4.180 1.00 93.12 278 ASP A C 1
ATOM 2165 O O . ASP A 1 278 ? 16.870 14.374 -5.176 1.00 93.12 278 ASP A O 1
ATOM 2169 N N . PRO A 1 279 ? 15.912 15.965 -3.898 1.00 89.75 279 PRO A N 1
ATOM 2170 C CA . PRO A 1 279 ? 14.692 16.061 -4.708 1.00 89.75 279 PRO A CA 1
ATOM 2171 C C . PRO A 1 279 ? 14.943 16.448 -6.171 1.00 89.75 279 PRO A C 1
ATOM 2173 O O . PRO A 1 279 ? 14.205 16.015 -7.054 1.00 89.75 279 PRO A O 1
ATOM 2176 N N . ASP A 1 280 ? 16.014 17.201 -6.438 1.00 92.38 280 ASP A N 1
ATOM 2177 C CA . ASP A 1 280 ? 16.369 17.700 -7.771 1.00 92.38 280 ASP A CA 1
ATOM 2178 C C . ASP A 1 280 ? 17.262 16.731 -8.566 1.00 92.38 280 ASP A C 1
ATOM 2180 O O . ASP A 1 280 ? 17.767 17.078 -9.638 1.00 92.38 280 ASP A O 1
ATOM 2184 N N . ILE A 1 281 ? 17.480 15.503 -8.074 1.00 94.25 281 ILE A N 1
ATOM 2185 C CA . ILE A 1 281 ? 18.381 14.517 -8.693 1.00 94.25 281 ILE A CA 1
ATOM 2186 C C . ILE A 1 281 ? 18.072 14.256 -10.176 1.00 94.25 281 ILE A C 1
ATOM 2188 O O . ILE A 1 281 ? 18.987 14.047 -10.970 1.00 94.25 2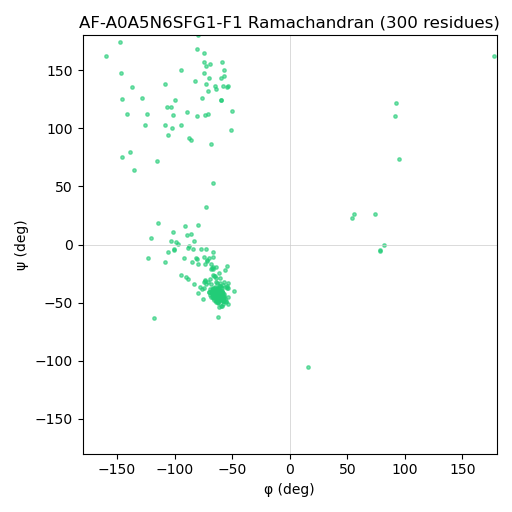81 ILE A O 1
ATOM 2192 N N . THR A 1 282 ? 16.803 14.329 -10.584 1.00 91.44 282 THR A N 1
ATOM 2193 C CA . THR A 1 282 ? 16.357 14.144 -11.978 1.00 91.44 282 THR A CA 1
ATOM 2194 C C . THR A 1 282 ? 16.805 15.267 -12.919 1.00 91.44 282 THR A C 1
ATOM 2196 O O . THR A 1 282 ? 16.815 15.078 -14.136 1.00 91.44 282 THR A O 1
ATOM 2199 N N . SER A 1 283 ? 17.220 16.412 -12.374 1.00 90.88 283 SER A N 1
ATOM 2200 C CA . SER A 1 283 ? 17.749 17.560 -13.118 1.00 90.88 283 SER A CA 1
ATOM 2201 C C . SER A 1 283 ? 19.279 17.646 -13.094 1.00 90.88 283 SER A C 1
ATOM 2203 O O . SER A 1 283 ? 19.853 18.506 -13.763 1.00 90.88 283 SER A O 1
ATOM 2205 N N . LYS A 1 284 ? 19.955 16.753 -12.361 1.00 94.88 284 LYS A N 1
ATOM 2206 C CA . LYS A 1 284 ? 21.422 16.718 -12.259 1.00 94.88 284 LYS A CA 1
ATOM 2207 C C . LYS A 1 284 ? 22.080 16.047 -13.461 1.00 94.88 284 LYS A C 1
ATOM 2209 O O . LYS A 1 284 ? 21.417 15.601 -14.397 1.00 94.88 284 LYS A O 1
ATOM 2214 N N . SER A 1 285 ? 23.411 15.981 -13.438 1.00 96.12 285 SER A N 1
ATOM 2215 C CA . SER A 1 285 ? 24.197 15.337 -14.491 1.00 96.12 285 SER A CA 1
ATOM 2216 C C . SER A 1 285 ? 23.794 13.870 -14.698 1.00 96.12 285 SER A C 1
ATOM 2218 O O . SER A 1 285 ? 23.418 13.172 -13.757 1.00 96.12 285 SER A O 1
ATOM 2220 N N . LEU A 1 286 ? 23.938 13.368 -15.928 1.00 95.94 286 LEU A N 1
ATOM 2221 C CA . LEU A 1 286 ? 23.646 11.969 -16.271 1.00 95.94 286 LEU A CA 1
ATOM 2222 C C . LEU A 1 286 ? 24.400 10.970 -15.386 1.00 95.94 286 LEU A C 1
ATOM 2224 O O . LEU A 1 286 ? 23.864 9.920 -15.041 1.00 95.94 286 LEU A O 1
ATOM 2228 N N . ARG A 1 287 ? 25.634 11.312 -15.001 1.00 96.94 287 ARG A N 1
ATOM 2229 C CA . ARG A 1 287 ? 26.446 10.499 -14.097 1.00 96.94 287 ARG A CA 1
ATOM 2230 C C . ARG A 1 287 ? 25.815 10.408 -12.712 1.00 96.94 287 ARG A C 1
ATOM 2232 O O . ARG A 1 287 ? 25.660 9.306 -12.201 1.00 96.94 287 ARG A O 1
ATOM 2239 N N . GLU A 1 288 ? 25.418 11.540 -12.133 1.00 96.62 288 GLU A N 1
ATOM 2240 C CA . GLU A 1 288 ? 24.759 11.544 -10.825 1.00 96.62 288 GLU A CA 1
ATOM 2241 C C . GLU A 1 288 ? 23.422 10.809 -10.856 1.00 96.62 288 GLU A C 1
ATOM 2243 O O . GLU A 1 288 ? 23.143 10.028 -9.948 1.00 96.62 288 GLU A O 1
ATOM 2248 N N . GLN A 1 289 ? 22.624 11.011 -11.909 1.00 96.06 289 GLN A N 1
ATOM 2249 C CA . GLN A 1 289 ? 21.373 10.280 -12.094 1.00 96.06 289 GLN A CA 1
ATOM 2250 C C . GLN A 1 289 ? 21.623 8.769 -12.121 1.00 96.06 289 GLN A C 1
ATOM 2252 O O . GLN A 1 289 ? 20.997 8.034 -11.365 1.00 96.06 289 GLN A O 1
ATOM 2257 N N . PHE A 1 290 ? 22.563 8.297 -12.944 1.00 96.00 290 PHE A N 1
ATOM 2258 C CA . PHE A 1 290 ? 22.906 6.878 -13.023 1.00 96.00 290 PHE A CA 1
ATOM 2259 C C . PHE A 1 290 ? 23.382 6.316 -11.681 1.00 96.00 290 PHE A C 1
ATOM 2261 O O . PHE A 1 290 ? 22.857 5.307 -11.207 1.00 96.00 290 PHE A O 1
ATOM 2268 N N . GLU A 1 291 ? 24.367 6.967 -11.062 1.00 96.56 291 GLU A N 1
ATOM 2269 C CA . GLU A 1 291 ? 24.995 6.471 -9.841 1.00 96.56 291 GLU A CA 1
ATOM 2270 C C . GLU A 1 291 ? 23.990 6.407 -8.682 1.00 96.56 291 GLU A C 1
ATOM 2272 O O . GLU A 1 291 ? 23.913 5.390 -7.994 1.00 96.56 291 GLU A O 1
ATOM 2277 N N . LYS A 1 292 ? 23.190 7.461 -8.479 1.00 95.81 292 LYS A N 1
ATOM 2278 C CA . LYS A 1 292 ? 22.308 7.589 -7.309 1.00 95.81 292 LYS A CA 1
ATOM 2279 C C . LYS A 1 292 ? 20.916 6.974 -7.495 1.00 95.81 292 LYS A C 1
ATOM 2281 O O . LYS A 1 292 ? 20.321 6.558 -6.499 1.00 95.81 292 LYS A O 1
ATOM 2286 N N . LEU A 1 293 ? 20.380 6.929 -8.721 1.00 94.88 293 LEU A N 1
ATOM 2287 C CA . LEU A 1 293 ? 19.046 6.367 -8.995 1.00 94.88 293 LEU A CA 1
ATOM 2288 C C . LEU A 1 293 ? 19.081 4.893 -9.410 1.00 94.88 293 LEU A C 1
ATOM 2290 O O . LEU A 1 293 ? 18.098 4.195 -9.185 1.00 94.88 293 LEU A O 1
ATOM 2294 N N . LEU A 1 294 ? 20.182 4.407 -9.994 1.00 93.69 294 LEU A N 1
ATOM 2295 C CA . LEU A 1 294 ? 20.279 3.021 -10.463 1.00 93.69 294 LEU A CA 1
ATOM 2296 C C . LEU A 1 294 ? 21.373 2.240 -9.749 1.00 93.69 294 LEU A C 1
ATOM 2298 O O . LEU A 1 294 ? 21.066 1.279 -9.052 1.00 93.69 294 LEU A O 1
ATOM 2302 N N . LEU A 1 295 ? 22.637 2.642 -9.900 1.00 94.50 295 LEU A N 1
ATOM 2303 C CA . LEU A 1 295 ? 23.769 1.828 -9.455 1.00 94.50 295 LEU A CA 1
ATOM 2304 C C . LEU A 1 295 ? 23.746 1.587 -7.942 1.00 94.50 295 LEU A C 1
ATOM 2306 O O . LEU A 1 295 ? 23.784 0.444 -7.502 1.00 94.50 295 LEU A O 1
ATOM 2310 N N . GLN A 1 296 ? 23.668 2.649 -7.140 1.00 94.81 296 GLN A N 1
ATOM 2311 C CA . GLN A 1 296 ? 23.672 2.522 -5.683 1.00 94.81 296 GLN A CA 1
ATOM 2312 C C . GLN A 1 296 ? 22.444 1.774 -5.146 1.00 94.81 296 GLN A C 1
ATOM 2314 O O . GLN A 1 296 ? 22.637 0.927 -4.276 1.00 94.81 296 GLN A O 1
ATOM 2319 N N . PRO A 1 297 ? 21.204 2.033 -5.614 1.00 93.56 297 PRO A N 1
ATOM 2320 C CA . PRO A 1 297 ? 20.058 1.210 -5.234 1.00 93.56 297 PRO A CA 1
ATOM 2321 C C . PRO A 1 297 ? 20.218 -0.267 -5.606 1.00 93.56 297 PRO A C 1
ATOM 2323 O O . PRO A 1 297 ? 19.947 -1.111 -4.763 1.00 93.56 297 PRO A O 1
ATOM 2326 N N . LEU A 1 298 ? 20.705 -0.579 -6.813 1.00 91.56 298 LEU A N 1
ATOM 2327 C CA . LEU A 1 298 ? 20.908 -1.959 -7.273 1.00 91.56 298 LEU A CA 1
ATOM 2328 C C . LEU A 1 298 ? 21.971 -2.705 -6.459 1.00 91.56 298 LEU A C 1
ATOM 2330 O O . LEU A 1 298 ? 21.787 -3.874 -6.154 1.00 91.56 298 LEU A O 1
ATOM 2334 N N . LEU A 1 299 ? 23.064 -2.037 -6.079 1.00 92.06 299 LEU A N 1
ATOM 2335 C CA . LEU A 1 299 ? 24.127 -2.633 -5.257 1.00 92.06 299 LEU A CA 1
ATOM 2336 C C . LEU A 1 299 ? 23.714 -2.893 -3.801 1.00 92.06 299 LEU A C 1
ATOM 2338 O O . LEU A 1 299 ? 24.464 -3.529 -3.069 1.00 92.06 299 LEU A O 1
ATOM 2342 N N . ARG A 1 300 ? 22.573 -2.353 -3.362 1.00 88.56 300 ARG A N 1
ATOM 2343 C CA . ARG A 1 300 ? 22.006 -2.583 -2.024 1.00 88.56 300 ARG A CA 1
ATOM 2344 C C . ARG A 1 300 ? 20.903 -3.640 -2.022 1.00 88.56 300 ARG A C 1
ATOM 2346 O O . ARG A 1 300 ? 20.271 -3.819 -0.987 1.00 88.56 300 ARG A O 1
ATOM 2353 N N . LEU A 1 301 ? 20.617 -4.245 -3.172 1.00 86.00 301 LEU A N 1
ATOM 2354 C CA . LEU A 1 301 ? 19.753 -5.415 -3.234 1.00 86.00 301 LEU A CA 1
ATOM 2355 C C . LEU A 1 301 ? 20.571 -6.607 -2.738 1.00 86.00 301 LEU A C 1
ATOM 2357 O O . LEU A 1 301 ? 21.687 -6.809 -3.224 1.00 86.00 301 LEU A O 1
ATOM 2361 N N . ASP A 1 302 ? 20.034 -7.310 -1.746 1.00 58.28 302 ASP A N 1
ATOM 2362 C CA . ASP A 1 302 ? 20.635 -8.514 -1.163 1.00 58.28 302 ASP A CA 1
ATOM 2363 C C . ASP A 1 302 ? 20.438 -9.740 -2.073 1.00 58.28 302 ASP A C 1
ATOM 2365 O O . ASP A 1 302 ? 19.344 -9.876 -2.671 1.00 58.28 302 ASP A O 1
#

Sequence (302 aa):
MDGVSSTASVIAVIQLTGSLVKLCGGYIQEVNNARNDILTMQKAIVSLEGTLQDLKSFLQSDSGRALPTSSRLVSDIAHCLSDLQALEVRLDPGRGKRLMRKVGLRALKWPLKRTETKGIVKNMERYKSSFLLSLQVDQTSMMAGVSRNTDRINQHIDLVKLEGSVEAGFESFSDRDEVQCLQGTRTELLQKIMKWSISPSPKSIFWLKGMAGTGKSTISRTVARSLRDTNNLGASFFFKRGDGDRGNAKKFFPTLTRQLMLWNSELRFGVQKTLNHDPDITSKSLREQFEKLLLQPLLRLD